Protein AF-Q6BJR5-F1 (afdb_monomer)

Mean predicted aligned error: 3.69 Å

Organism: Debaryomyces hansenii (strain ATCC 36239 / CBS 767 / BCRC 21394 / JCM 1990 / NBRC 0083 / IGC 2968) (NCBI:txid284592)

Structure (mmCIF, N/CA/C/O backbone):
data_AF-Q6BJR5-F1
#
_entry.id   AF-Q6BJR5-F1
#
loop_
_atom_site.group_PDB
_atom_site.id
_atom_site.type_symbol
_atom_site.label_atom_id
_atom_site.label_alt_id
_atom_site.label_comp_id
_atom_site.label_asym_id
_atom_site.label_entity_id
_atom_site.label_seq_id
_atom_site.pdbx_PDB_ins_code
_atom_site.Cartn_x
_atom_site.Cartn_y
_atom_site.Cartn_z
_atom_site.occupancy
_atom_site.B_iso_or_equiv
_atom_site.auth_seq_id
_atom_site.auth_comp_id
_atom_site.auth_asym_id
_atom_site.auth_atom_id
_atom_site.pdbx_PDB_model_num
ATOM 1 N N . MET A 1 1 ? -19.253 -11.821 11.871 1.00 66.44 1 MET A N 1
ATOM 2 C CA . MET A 1 1 ? -18.150 -12.325 11.025 1.00 66.44 1 MET A CA 1
ATOM 3 C C . MET A 1 1 ? -16.954 -12.668 11.911 1.00 66.44 1 MET A C 1
ATOM 5 O O . MET A 1 1 ? -16.780 -12.000 12.923 1.00 66.44 1 MET A O 1
ATOM 9 N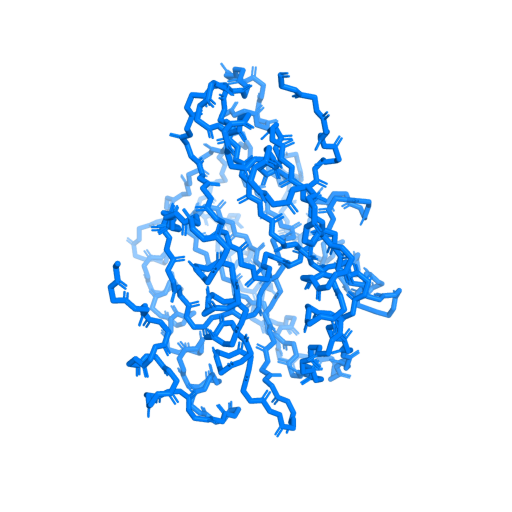 N . ILE A 1 2 ? -16.165 -13.701 11.594 1.00 86.62 2 ILE A N 1
ATOM 10 C CA . ILE A 1 2 ? -14.910 -13.979 12.321 1.00 86.62 2 ILE A CA 1
ATOM 11 C C . ILE A 1 2 ? -13.862 -12.966 11.852 1.00 86.62 2 ILE A C 1
ATOM 13 O O . ILE A 1 2 ? -13.672 -12.810 10.650 1.00 86.62 2 ILE A O 1
ATOM 17 N N . ASN A 1 3 ? -13.192 -12.285 12.783 1.00 92.25 3 ASN A N 1
ATOM 18 C CA . ASN A 1 3 ? -12.145 -11.319 12.458 1.00 92.25 3 ASN A CA 1
ATOM 19 C C . ASN A 1 3 ? -10.949 -12.033 11.779 1.00 92.25 3 ASN A C 1
ATOM 21 O O . ASN A 1 3 ? -10.263 -12.823 12.443 1.00 92.25 3 ASN A O 1
ATOM 25 N N . PRO A 1 4 ? -10.662 -11.763 10.487 1.00 91.94 4 PRO A N 1
ATOM 26 C CA . PRO A 1 4 ? -9.614 -12.463 9.739 1.00 91.94 4 PRO A CA 1
ATOM 27 C C . PRO A 1 4 ? -8.207 -12.142 10.260 1.00 91.94 4 PRO A C 1
ATOM 29 O O . PRO A 1 4 ? -7.271 -12.920 10.070 1.00 91.94 4 PRO A O 1
ATOM 32 N N . TYR A 1 5 ? -8.040 -11.024 10.970 1.00 94.81 5 TYR A N 1
ATOM 33 C CA . TYR A 1 5 ? -6.754 -10.630 11.530 1.00 94.81 5 TYR A CA 1
ATOM 34 C C . TYR A 1 5 ? -6.352 -11.448 12.760 1.00 94.81 5 TYR A C 1
ATOM 36 O O . TYR A 1 5 ? -5.181 -11.410 13.123 1.00 94.81 5 TYR A O 1
ATOM 44 N N . ILE A 1 6 ? -7.254 -12.229 13.372 1.00 94.88 6 ILE A N 1
ATOM 45 C CA . ILE A 1 6 ? -6.913 -13.087 14.521 1.00 94.88 6 ILE A CA 1
ATOM 46 C C . ILE A 1 6 ? -5.860 -14.131 14.132 1.00 94.88 6 ILE A C 1
ATOM 48 O O . ILE A 1 6 ? -4.857 -14.296 14.827 1.00 94.88 6 ILE A O 1
ATOM 52 N N . GLU A 1 7 ? -6.076 -14.854 13.031 1.00 94.00 7 GLU A N 1
ATOM 53 C CA . GLU A 1 7 ? -5.129 -15.877 12.580 1.00 94.00 7 GLU A CA 1
ATOM 54 C C . GLU A 1 7 ? -3.843 -15.238 12.049 1.00 94.00 7 GLU A C 1
ATOM 56 O O . GLU A 1 7 ? -2.742 -15.674 12.390 1.00 94.00 7 GLU A O 1
ATOM 61 N N . LEU A 1 8 ? -3.968 -14.142 11.298 1.00 94.62 8 LEU A N 1
ATOM 62 C CA . LEU A 1 8 ? -2.814 -13.400 10.797 1.00 94.62 8 LEU A CA 1
ATOM 63 C C . LEU A 1 8 ? -1.939 -12.877 11.937 1.00 94.62 8 LEU A C 1
ATOM 65 O O . LEU A 1 8 ? -0.727 -13.032 11.876 1.00 94.62 8 LEU A O 1
ATOM 69 N N . ALA A 1 9 ? -2.522 -12.324 13.000 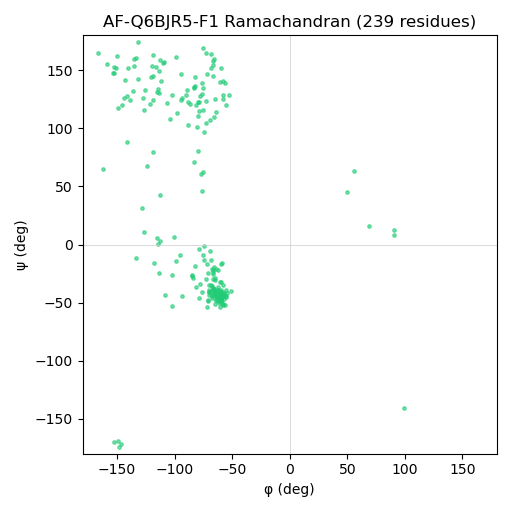1.00 94.25 9 ALA A N 1
ATOM 70 C CA . ALA A 1 9 ? -1.779 -11.820 14.154 1.00 94.25 9 ALA A CA 1
ATOM 71 C C . ALA A 1 9 ? -1.069 -12.935 14.940 1.00 94.25 9 ALA A C 1
ATOM 73 O O . ALA A 1 9 ? -0.092 -12.672 15.644 1.00 94.25 9 ALA A O 1
ATOM 74 N N . ARG A 1 10 ? -1.555 -14.182 14.843 1.00 94.50 10 ARG A N 1
ATOM 75 C CA . ARG A 1 10 ? -0.856 -15.359 15.380 1.00 94.50 10 ARG A CA 1
ATOM 76 C C . ARG A 1 10 ? 0.288 -15.804 14.482 1.00 94.50 10 ARG A C 1
ATOM 78 O O . ARG A 1 10 ? 1.268 -16.318 15.007 1.00 94.50 10 ARG A O 1
ATOM 85 N N . ARG A 1 11 ? 0.151 -15.656 13.164 1.00 94.62 11 ARG A N 1
ATOM 86 C CA . ARG A 1 11 ? 1.162 -16.073 12.186 1.00 94.62 11 ARG A CA 1
ATOM 87 C C . ARG A 1 11 ? 2.287 -15.054 12.014 1.00 94.62 11 ARG A C 1
ATOM 89 O O . ARG A 1 11 ? 3.419 -15.462 11.818 1.00 94.62 11 ARG A O 1
ATOM 96 N N . TYR A 1 12 ? 1.959 -13.771 12.075 1.00 94.62 12 TYR A N 1
ATOM 97 C CA . TYR A 1 12 ? 2.860 -12.652 11.827 1.00 94.62 12 TYR A CA 1
ATOM 98 C C . TYR A 1 12 ? 2.944 -11.808 13.094 1.00 94.62 12 TYR A C 1
ATOM 100 O O . TYR A 1 12 ? 2.208 -10.834 13.273 1.00 94.62 12 TYR A O 1
ATOM 108 N N . LYS A 1 13 ? 3.749 -12.279 14.046 1.00 91.94 13 LYS A N 1
ATOM 109 C CA . LYS A 1 13 ? 3.706 -11.788 15.431 1.00 91.94 13 LYS A CA 1
ATOM 110 C C . LYS A 1 13 ? 4.523 -10.519 15.617 1.00 91.94 13 LYS A C 1
ATOM 112 O O . LYS A 1 13 ? 4.207 -9.716 16.501 1.00 91.94 13 LYS A O 1
ATOM 117 N N . ASP A 1 14 ? 5.559 -10.376 14.805 1.00 92.62 14 ASP A N 1
ATOM 118 C CA . ASP A 1 14 ? 6.568 -9.337 14.883 1.00 92.62 14 ASP A CA 1
ATOM 119 C C . ASP A 1 14 ? 7.109 -8.980 13.490 1.00 92.62 14 ASP A C 1
ATOM 121 O O . ASP A 1 14 ? 6.617 -9.430 12.453 1.00 92.62 14 ASP A O 1
ATOM 125 N N . ASN A 1 15 ? 8.121 -8.120 13.479 1.00 94.88 15 ASN A N 1
ATOM 126 C CA . ASN A 1 15 ? 8.732 -7.612 12.265 1.00 94.88 15 ASN A CA 1
ATOM 127 C C . ASN A 1 15 ? 9.475 -8.685 11.461 1.00 94.88 15 ASN A C 1
ATOM 129 O O . ASN A 1 15 ? 9.600 -8.513 10.256 1.00 94.88 15 ASN A O 1
ATOM 133 N N . ILE A 1 16 ? 9.954 -9.763 12.089 1.00 95.94 16 ILE A N 1
ATOM 134 C CA . ILE A 1 16 ? 10.693 -10.834 11.410 1.00 95.94 16 ILE A CA 1
ATOM 135 C C . ILE A 1 16 ? 9.726 -11.637 10.541 1.00 95.94 16 ILE A C 1
ATOM 137 O O . ILE A 1 16 ? 9.990 -11.849 9.357 1.00 95.94 16 ILE A O 1
ATOM 141 N N . ASP A 1 17 ? 8.577 -12.024 11.098 1.00 96.00 17 ASP A N 1
ATOM 142 C CA . ASP A 1 17 ? 7.548 -12.747 10.345 1.00 96.00 17 ASP A CA 1
ATOM 143 C C . ASP A 1 17 ? 6.960 -11.880 9.214 1.00 96.00 17 ASP A C 1
ATOM 145 O O . ASP A 1 17 ? 6.708 -12.359 8.103 1.00 96.00 17 ASP A O 1
ATOM 149 N N . GLU A 1 18 ? 6.735 -10.591 9.495 1.00 96.88 18 GLU A N 1
ATOM 150 C CA . GLU A 1 18 ? 6.255 -9.610 8.516 1.00 96.88 18 GLU A CA 1
ATOM 151 C C . GLU A 1 18 ? 7.263 -9.424 7.365 1.00 96.88 18 GLU A C 1
ATOM 153 O O . GLU A 1 18 ? 6.868 -9.386 6.194 1.00 96.88 18 GLU A O 1
ATOM 158 N N . ASP A 1 19 ? 8.562 -9.359 7.680 1.00 97.19 19 ASP A N 1
ATOM 159 C CA . ASP A 1 19 ? 9.635 -9.217 6.692 1.00 97.19 19 ASP A CA 1
ATOM 160 C C . ASP A 1 19 ? 9.773 -10.470 5.819 1.00 97.19 19 ASP A C 1
ATOM 162 O O . ASP A 1 19 ? 9.792 -10.387 4.588 1.00 97.19 19 ASP A O 1
ATOM 166 N N . ALA A 1 20 ? 9.767 -11.651 6.444 1.00 97.44 20 ALA A N 1
ATOM 167 C CA . ALA A 1 20 ? 9.827 -12.928 5.743 1.00 97.44 20 ALA A CA 1
ATOM 168 C C . ALA A 1 20 ? 8.666 -13.088 4.746 1.00 97.44 20 ALA A C 1
ATOM 170 O O . ALA A 1 20 ? 8.871 -13.538 3.614 1.00 97.44 20 ALA A O 1
ATOM 171 N N . TYR A 1 21 ? 7.452 -12.670 5.129 1.00 96.69 21 TYR A N 1
ATOM 172 C CA . TYR A 1 21 ? 6.296 -12.682 4.233 1.00 96.69 21 TYR A CA 1
ATOM 173 C C . TYR A 1 21 ? 6.511 -11.813 2.996 1.00 96.69 21 TYR A C 1
ATOM 175 O O . TYR A 1 21 ? 6.338 -12.293 1.870 1.00 96.69 21 TYR A O 1
ATOM 183 N N . ARG A 1 22 ? 6.864 -10.535 3.184 1.00 96.62 22 ARG A N 1
ATOM 184 C CA . ARG A 1 22 ? 6.989 -9.608 2.053 1.00 96.62 22 ARG A CA 1
ATOM 185 C C . ARG A 1 22 ? 8.162 -9.978 1.148 1.00 96.62 22 ARG A C 1
ATOM 187 O O . ARG A 1 22 ? 7.999 -9.898 -0.063 1.00 96.62 22 ARG A O 1
ATOM 194 N N . LEU A 1 23 ? 9.278 -10.472 1.694 1.00 97.81 23 LEU A N 1
ATOM 195 C CA . LEU A 1 23 ? 10.418 -10.956 0.908 1.00 97.81 23 LEU A CA 1
ATOM 196 C C . LEU A 1 23 ? 10.045 -12.180 0.067 1.00 97.81 23 LEU A C 1
ATOM 198 O O . LEU A 1 23 ? 10.290 -12.191 -1.138 1.00 97.81 23 LEU A O 1
ATOM 202 N N . SER A 1 24 ? 9.389 -13.176 0.672 1.00 97.81 24 SER A N 1
ATOM 203 C CA . SER A 1 24 ? 8.927 -14.372 -0.043 1.00 97.81 24 SER A CA 1
ATOM 204 C C . SER A 1 24 ? 7.928 -14.021 -1.147 1.00 97.81 24 SER A C 1
ATOM 206 O O . SER A 1 24 ? 8.062 -14.488 -2.281 1.00 97.81 24 SER A O 1
ATOM 208 N N . ARG A 1 25 ? 6.956 -13.147 -0.851 1.00 96.75 25 ARG A N 1
ATOM 209 C CA . ARG A 1 25 ? 5.999 -12.664 -1.851 1.00 96.75 25 ARG A CA 1
ATOM 210 C C . ARG A 1 25 ? 6.715 -11.931 -2.982 1.00 96.75 25 ARG A C 1
ATOM 212 O O . ARG A 1 25 ? 6.427 -12.220 -4.137 1.00 96.75 25 ARG A O 1
ATOM 219 N N . ASN A 1 26 ? 7.618 -11.008 -2.665 1.00 97.56 26 ASN A N 1
ATOM 220 C CA . ASN A 1 26 ? 8.307 -10.198 -3.665 1.00 97.56 26 ASN A CA 1
ATOM 221 C C . ASN A 1 26 ? 9.191 -11.057 -4.579 1.00 97.56 26 ASN A C 1
ATOM 223 O O . ASN A 1 26 ? 9.172 -10.884 -5.793 1.00 97.56 26 ASN A O 1
ATOM 227 N N . HIS A 1 27 ? 9.893 -12.042 -4.012 1.00 98.12 27 HIS A N 1
ATOM 228 C CA . HIS A 1 27 ? 10.670 -13.014 -4.780 1.00 98.12 27 HIS A CA 1
ATOM 229 C C . HIS A 1 27 ? 9.789 -13.804 -5.754 1.00 98.12 27 HIS A C 1
ATOM 231 O O . HIS A 1 27 ? 10.080 -13.856 -6.945 1.00 98.12 27 HIS A O 1
ATOM 237 N N . LYS A 1 28 ? 8.653 -14.325 -5.280 1.00 98.12 28 LYS A N 1
ATOM 238 C CA . LYS A 1 28 ? 7.699 -15.039 -6.135 1.00 98.12 28 LYS A CA 1
ATOM 239 C C . LYS A 1 28 ? 7.140 -14.155 -7.257 1.00 98.12 28 LYS A C 1
ATOM 241 O O . LYS A 1 28 ? 6.959 -14.626 -8.373 1.00 98.12 28 LYS A O 1
ATOM 246 N N . GLN A 1 29 ? 6.841 -12.883 -6.980 1.00 97.94 29 GLN A N 1
ATOM 247 C CA . GLN A 1 29 ? 6.344 -11.963 -8.012 1.00 97.94 29 GLN A CA 1
ATOM 248 C C . GLN A 1 29 ? 7.415 -11.626 -9.051 1.00 97.94 29 GLN A C 1
ATOM 250 O O . GLN A 1 29 ? 7.096 -11.532 -10.234 1.00 97.94 29 GLN A O 1
ATOM 255 N N . LEU A 1 30 ? 8.681 -11.525 -8.639 1.00 98.06 30 LEU A N 1
ATOM 256 C CA . LEU A 1 30 ? 9.802 -11.393 -9.564 1.00 98.06 30 LEU A CA 1
ATOM 257 C C . LEU A 1 30 ? 9.909 -12.604 -10.499 1.00 98.06 30 LEU A C 1
ATOM 259 O O . LEU A 1 30 ? 10.018 -12.425 -11.707 1.00 98.06 30 LEU A O 1
ATOM 263 N N . GLU A 1 31 ? 9.850 -13.825 -9.965 1.00 98.06 31 GLU A N 1
ATOM 264 C CA . GLU A 1 31 ? 9.877 -15.051 -10.777 1.00 98.06 31 GLU A CA 1
ATOM 265 C C . GLU A 1 31 ? 8.691 -15.121 -11.748 1.00 98.06 31 GLU A C 1
ATOM 267 O O . GLU A 1 31 ? 8.862 -15.446 -12.925 1.00 98.06 31 GLU A O 1
ATOM 272 N N . ASN A 1 32 ? 7.491 -14.767 -11.279 1.00 97.69 32 ASN A N 1
ATOM 273 C CA . ASN A 1 32 ? 6.292 -14.735 -12.114 1.00 97.69 32 ASN A CA 1
ATOM 274 C C . ASN A 1 32 ? 6.436 -13.751 -13.281 1.00 97.69 32 ASN A C 1
ATOM 276 O O . ASN A 1 32 ? 6.145 -14.117 -14.412 1.00 97.69 32 ASN A O 1
ATOM 280 N N . LEU A 1 33 ? 6.895 -12.522 -13.027 1.00 97.31 33 LEU A N 1
ATOM 281 C CA . LEU A 1 33 ? 7.034 -11.510 -14.078 1.00 97.31 33 LEU A CA 1
ATOM 282 C C . LEU A 1 33 ? 8.210 -11.795 -15.017 1.00 97.31 33 LEU A C 1
ATOM 284 O O . LEU A 1 33 ? 8.128 -11.472 -16.193 1.00 97.31 33 LEU A O 1
ATOM 288 N N . ARG A 1 34 ? 9.274 -12.452 -14.541 1.00 96.25 34 ARG A N 1
ATOM 289 C CA . ARG A 1 34 ? 10.366 -12.925 -15.409 1.00 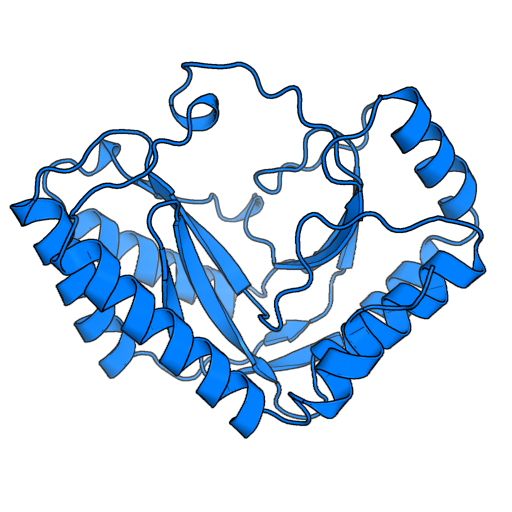96.25 34 ARG A CA 1
ATOM 290 C C . ARG A 1 34 ? 9.947 -14.078 -16.317 1.00 96.25 34 ARG A C 1
ATOM 292 O O . ARG A 1 34 ? 10.432 -14.174 -17.434 1.00 96.25 34 ARG A O 1
ATOM 299 N N . SER A 1 35 ? 9.075 -14.963 -15.839 1.00 96.94 35 SER A N 1
ATOM 300 C CA . SER A 1 35 ? 8.587 -16.106 -16.626 1.00 96.94 35 SER A CA 1
ATOM 301 C C . SER A 1 35 ? 7.400 -15.763 -17.526 1.00 96.94 35 SER A C 1
ATOM 303 O O . SER A 1 35 ? 7.206 -16.405 -18.555 1.00 96.94 35 SER A O 1
ATOM 305 N N . ASN A 1 36 ? 6.606 -14.765 -17.147 1.00 96.25 36 ASN A N 1
ATOM 306 C CA . ASN A 1 36 ? 5.477 -14.259 -17.909 1.00 96.25 36 ASN A CA 1
ATOM 307 C C . ASN A 1 36 ? 5.437 -12.725 -17.773 1.00 96.25 36 ASN A C 1
ATOM 309 O O . ASN A 1 36 ? 4.782 -12.223 -16.851 1.00 96.25 36 ASN A O 1
ATOM 313 N N . PRO A 1 37 ? 6.139 -11.987 -18.655 1.00 95.00 37 PRO A N 1
ATOM 314 C CA . PRO A 1 37 ? 6.317 -10.536 -18.577 1.00 95.00 37 PRO A CA 1
ATOM 315 C C . PRO A 1 37 ? 5.051 -9.789 -19.003 1.00 95.00 37 PRO A C 1
ATOM 317 O O . PRO A 1 37 ? 5.022 -9.060 -19.989 1.00 95.00 37 PRO A O 1
ATOM 320 N N . LYS A 1 38 ? 3.969 -9.998 -18.252 1.00 94.19 38 LYS A N 1
ATOM 321 C CA . LYS A 1 38 ? 2.673 -9.376 -18.484 1.00 94.19 38 LYS A CA 1
ATOM 322 C C . LYS A 1 38 ? 2.245 -8.574 -17.266 1.00 94.19 38 LYS A C 1
ATOM 324 O O . LYS A 1 38 ? 2.066 -9.120 -16.176 1.00 94.19 38 LYS A O 1
ATOM 329 N N . ILE A 1 39 ? 2.029 -7.287 -17.497 1.00 96.62 39 ILE A N 1
ATOM 330 C CA . ILE A 1 39 ? 1.441 -6.355 -16.541 1.00 96.62 39 ILE A CA 1
ATOM 331 C C . ILE A 1 39 ? -0.050 -6.156 -16.830 1.00 96.62 39 ILE A C 1
ATOM 333 O O . ILE A 1 39 ? -0.554 -6.480 -17.905 1.00 96.62 39 ILE A O 1
ATOM 337 N N . ASN A 1 40 ? -0.767 -5.661 -15.828 1.00 97.62 40 ASN A N 1
ATOM 338 C CA . ASN A 1 40 ? -2.176 -5.326 -15.908 1.00 97.62 40 ASN A CA 1
ATOM 339 C C . ASN A 1 40 ? -2.316 -3.809 -15.936 1.00 97.62 40 ASN A C 1
ATOM 341 O O . ASN A 1 40 ? -1.898 -3.123 -15.002 1.00 97.62 40 ASN A O 1
ATOM 345 N N . ILE A 1 41 ? -2.945 -3.312 -16.996 1.00 97.56 41 ILE A N 1
ATOM 346 C CA . ILE A 1 41 ? -3.198 -1.888 -17.178 1.00 97.56 41 ILE A CA 1
ATOM 347 C C . ILE A 1 41 ? -4.384 -1.453 -16.326 1.00 97.56 41 ILE A C 1
ATOM 349 O O . ILE A 1 41 ? -5.467 -2.036 -16.397 1.00 97.56 41 ILE A O 1
ATOM 353 N N . ASP A 1 42 ? -4.187 -0.404 -15.537 1.00 97.56 42 ASP A N 1
ATOM 354 C CA . ASP A 1 42 ? -5.246 0.237 -14.775 1.00 97.56 42 ASP A CA 1
ATOM 355 C C . ASP A 1 42 ? -6.128 1.061 -15.725 1.00 97.56 42 ASP A C 1
ATOM 357 O O . ASP A 1 42 ? -5.791 2.180 -16.110 1.00 97.56 42 ASP A O 1
ATOM 361 N N . ALA A 1 43 ? -7.249 0.473 -16.151 1.00 96.62 43 ALA A N 1
ATOM 362 C CA . ALA A 1 43 ? -8.120 1.040 -17.179 1.00 96.62 43 ALA A CA 1
ATOM 363 C C . ALA A 1 43 ? -8.708 2.408 -16.798 1.00 96.62 43 ALA A C 1
ATOM 365 O O . ALA A 1 43 ? -8.884 3.259 -17.670 1.00 96.62 43 ALA A O 1
ATOM 366 N N . VAL A 1 44 ? -8.967 2.648 -15.511 1.00 95.62 44 VAL A N 1
ATOM 367 C CA . VAL A 1 44 ? -9.484 3.933 -15.026 1.00 95.62 44 VAL A CA 1
ATOM 368 C C . VAL A 1 44 ? -8.404 5.008 -15.105 1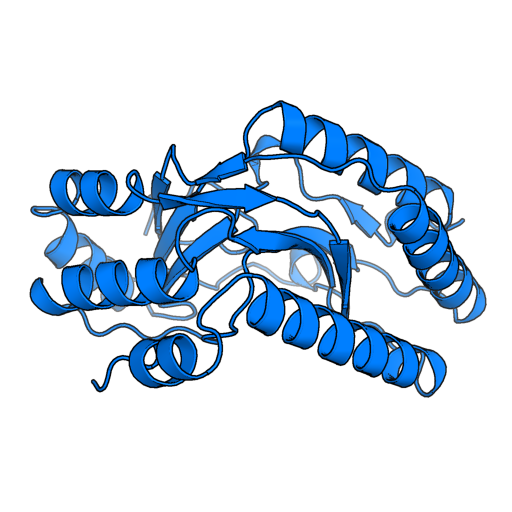.00 95.62 44 VAL A C 1
ATOM 370 O O . VAL A 1 44 ? -8.642 6.076 -15.665 1.00 95.62 44 VAL A O 1
ATOM 373 N N . LEU A 1 45 ? -7.196 4.730 -14.602 1.00 96.06 45 LEU A N 1
ATOM 374 C CA . LEU A 1 45 ? -6.087 5.689 -14.686 1.00 96.06 45 LEU A CA 1
ATOM 375 C C . LEU A 1 45 ? -5.614 5.917 -16.125 1.00 96.06 45 LEU A C 1
ATOM 377 O O . LEU A 1 45 ? -5.175 7.016 -16.453 1.00 96.06 45 LEU A O 1
ATOM 381 N N . ALA A 1 46 ? -5.754 4.912 -16.990 1.00 95.69 46 ALA A N 1
ATOM 382 C CA . ALA A 1 46 ? -5.511 5.026 -18.424 1.00 95.69 46 ALA A CA 1
ATOM 383 C C . ALA A 1 46 ? -6.627 5.782 -19.178 1.00 95.69 46 ALA A C 1
ATOM 385 O O . ALA A 1 46 ? -6.556 5.916 -20.398 1.00 95.69 46 ALA A O 1
ATOM 386 N N . GLY A 1 47 ? -7.687 6.232 -18.492 1.00 94.69 47 GLY A N 1
ATOM 387 C CA . GLY A 1 47 ? -8.815 6.945 -19.100 1.00 94.69 47 GLY A CA 1
ATOM 388 C C . GLY A 1 47 ? -9.691 6.086 -20.020 1.00 94.69 47 GLY A C 1
ATOM 389 O O . GLY A 1 47 ? -10.462 6.626 -20.811 1.00 94.69 47 GLY A O 1
ATOM 390 N N . LYS A 1 48 ? -9.570 4.756 -19.940 1.00 94.88 48 LYS A N 1
ATOM 391 C CA . LYS A 1 48 ? -10.342 3.788 -20.735 1.00 94.88 48 LYS A CA 1
ATOM 392 C C . LYS A 1 48 ? -11.701 3.482 -20.105 1.00 94.88 48 LYS A C 1
ATOM 394 O O . LYS A 1 48 ? -12.635 3.129 -20.819 1.00 94.88 48 LYS A O 1
ATOM 399 N N . GLU A 1 49 ? -11.813 3.629 -18.787 1.00 95.00 49 GLU A N 1
ATOM 400 C CA . GLU A 1 49 ? -13.024 3.356 -18.009 1.00 95.00 49 GLU A CA 1
ATOM 401 C C . GLU A 1 49 ? -13.294 4.476 -16.995 1.00 95.00 49 GLU A C 1
ATOM 403 O O . GLU A 1 49 ? -12.380 5.169 -16.548 1.00 95.00 49 GLU A O 1
ATOM 408 N N . ALA A 1 50 ? -14.561 4.660 -16.619 1.00 91.25 50 ALA A N 1
ATOM 409 C CA . ALA A 1 50 ? -14.925 5.524 -15.500 1.00 91.25 50 ALA A CA 1
ATOM 410 C C . ALA A 1 50 ? -14.766 4.759 -14.180 1.00 91.25 50 ALA A C 1
ATOM 412 O O . ALA A 1 50 ? -15.077 3.571 -14.122 1.00 91.25 50 ALA A O 1
ATOM 413 N N . ASP A 1 51 ? -14.338 5.435 -13.110 1.00 90.50 51 ASP A N 1
ATOM 414 C CA . ASP A 1 51 ? -14.351 4.814 -11.784 1.00 90.50 51 ASP A CA 1
ATOM 415 C C . ASP A 1 51 ? -15.761 4.844 -11.192 1.00 90.50 51 ASP A C 1
ATOM 417 O O . ASP A 1 51 ? -16.299 5.913 -10.890 1.00 90.50 51 ASP A O 1
ATOM 421 N N . ASP A 1 52 ? -16.352 3.673 -10.996 1.00 88.88 52 ASP A N 1
ATOM 422 C CA . ASP A 1 52 ? -17.629 3.487 -10.309 1.00 88.88 52 ASP A CA 1
ATOM 423 C C . ASP A 1 52 ? -17.479 2.747 -8.968 1.00 88.88 52 ASP A C 1
ATOM 425 O O . ASP A 1 52 ? -18.468 2.499 -8.268 1.00 88.88 52 ASP A O 1
ATOM 429 N N . ARG A 1 53 ? -16.242 2.424 -8.572 1.00 90.06 53 ARG A N 1
ATOM 430 C CA . ARG A 1 53 ? -15.962 1.601 -7.394 1.00 90.06 53 ARG A CA 1
ATOM 431 C C . ARG A 1 53 ? -16.041 2.453 -6.139 1.00 90.06 53 ARG A C 1
ATOM 433 O O . ARG A 1 53 ? -15.112 3.172 -5.772 1.00 90.06 53 ARG A O 1
ATOM 440 N N . LEU A 1 54 ? -17.166 2.335 -5.448 1.00 91.44 54 LEU A N 1
ATOM 441 C CA . LEU A 1 54 ? -17.351 2.949 -4.143 1.00 91.44 54 LEU A CA 1
ATOM 442 C C . LEU A 1 54 ? -16.749 2.066 -3.050 1.00 91.44 54 LEU A C 1
ATOM 444 O O . LEU A 1 54 ? -16.991 0.858 -3.002 1.00 91.44 54 LEU A O 1
ATOM 448 N N . GLY A 1 55 ? -16.007 2.694 -2.143 1.00 91.94 55 GLY A N 1
ATOM 449 C CA . GLY A 1 55 ? -15.421 2.046 -0.978 1.00 91.94 55 GLY A CA 1
ATOM 450 C C . GLY A 1 55 ? -15.669 2.814 0.312 1.00 91.94 55 GLY A C 1
ATOM 451 O O . GLY A 1 55 ? -16.210 3.918 0.317 1.00 91.94 55 GLY A O 1
ATOM 452 N N . CYS A 1 56 ? -15.256 2.209 1.416 1.00 93.56 56 CYS A N 1
ATOM 453 C CA . CYS A 1 56 ? -15.220 2.790 2.748 1.00 93.56 56 CYS A CA 1
ATOM 454 C C . CYS A 1 56 ? -13.982 2.245 3.464 1.00 93.56 56 CYS A C 1
ATOM 456 O O 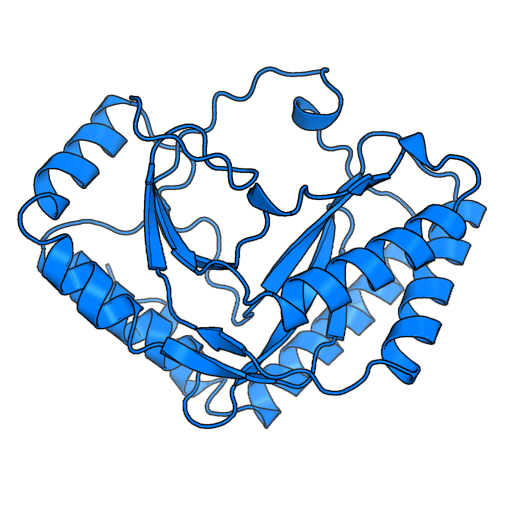. CYS A 1 56 ? -13.769 1.032 3.504 1.00 93.56 56 CYS A O 1
ATOM 458 N N . CYS A 1 57 ? -13.124 3.118 3.981 1.00 94.12 57 CYS A N 1
ATOM 459 C CA . CYS A 1 57 ? -11.816 2.727 4.490 1.00 94.12 57 CYS A CA 1
ATOM 460 C C . CYS A 1 57 ? -11.334 3.697 5.568 1.00 94.12 57 CYS A C 1
ATOM 462 O O . CYS A 1 57 ? -11.588 4.899 5.495 1.00 94.12 57 CYS A O 1
ATOM 464 N N . ILE A 1 58 ? -10.584 3.178 6.538 1.00 95.38 58 ILE A N 1
ATOM 465 C CA . ILE A 1 58 ? -9.690 3.997 7.353 1.00 95.38 58 ILE A CA 1
ATOM 466 C C . ILE A 1 58 ? -8.313 3.947 6.701 1.00 95.38 58 ILE A C 1
ATOM 468 O O . ILE A 1 58 ? -7.765 2.866 6.464 1.00 95.38 58 ILE A O 1
ATOM 472 N N . ILE A 1 59 ? -7.743 5.113 6.425 1.00 96.38 59 ILE A N 1
ATOM 473 C CA . ILE A 1 59 ? -6.408 5.258 5.844 1.00 96.38 59 ILE A CA 1
ATOM 474 C C . ILE A 1 59 ? -5.494 6.029 6.793 1.00 96.38 59 ILE A C 1
ATOM 476 O O . ILE A 1 59 ? -5.976 6.719 7.680 1.00 96.38 59 ILE A O 1
ATOM 480 N N . SER A 1 60 ? -4.184 5.941 6.582 1.00 97.25 60 SER A N 1
ATOM 481 C CA . SER A 1 60 ? -3.182 6.798 7.225 1.00 97.25 60 SER A CA 1
ATOM 482 C C . SER A 1 60 ? -2.315 7.450 6.153 1.00 97.25 60 SER A C 1
ATOM 484 O O . SER A 1 60 ? -1.862 6.774 5.217 1.00 97.25 60 SER A O 1
ATOM 486 N N . ARG A 1 61 ? -2.105 8.765 6.268 1.00 96.25 61 ARG A N 1
ATOM 487 C CA . ARG A 1 61 ? -1.253 9.529 5.351 1.00 96.25 61 ARG A CA 1
ATOM 488 C C . ARG A 1 61 ? 0.218 9.412 5.772 1.00 96.25 61 ARG A C 1
ATOM 490 O O . ARG A 1 61 ? 0.526 9.506 6.960 1.00 96.25 61 ARG A O 1
ATOM 497 N N . PRO A 1 62 ? 1.149 9.190 4.827 1.00 97.50 62 PRO A N 1
ATOM 498 C CA . PRO A 1 62 ? 2.567 9.127 5.152 1.00 97.50 62 PRO A CA 1
ATOM 499 C C . PRO A 1 62 ? 3.109 10.479 5.617 1.00 97.50 62 PRO A C 1
ATOM 501 O O . PRO A 1 62 ? 2.739 11.524 5.084 1.00 97.50 62 PRO A O 1
ATOM 504 N N . ALA A 1 63 ? 4.052 10.441 6.559 1.00 97.38 63 ALA A N 1
ATOM 505 C CA . ALA A 1 63 ? 4.813 11.617 6.971 1.00 97.38 63 ALA A CA 1
ATOM 506 C C . ALA A 1 63 ? 5.717 12.146 5.835 1.00 97.38 63 ALA A C 1
ATOM 508 O O . ALA A 1 63 ? 6.072 11.418 4.903 1.00 97.38 63 ALA A O 1
ATOM 509 N N . GLU A 1 64 ? 6.138 13.410 5.926 1.00 97.50 64 GLU A N 1
ATOM 510 C CA . GLU A 1 64 ? 6.895 14.095 4.861 1.00 97.50 64 GLU A CA 1
ATOM 511 C C . GLU A 1 64 ? 8.226 13.419 4.497 1.00 97.50 64 GLU A C 1
ATOM 513 O O . GLU A 1 64 ? 8.628 13.409 3.332 1.00 97.50 64 GLU A O 1
ATOM 518 N N . ASN A 1 65 ? 8.893 12.777 5.458 1.00 97.56 65 ASN A N 1
ATOM 519 C CA . ASN A 1 65 ? 10.100 11.991 5.192 1.00 97.56 65 ASN A CA 1
ATOM 520 C C . ASN A 1 65 ? 9.808 10.754 4.319 1.00 97.56 65 ASN A C 1
ATOM 522 O O . ASN A 1 65 ? 10.585 10.440 3.418 1.00 97.56 65 ASN A O 1
ATOM 526 N N . VAL A 1 66 ? 8.676 10.078 4.540 1.00 98.44 66 VAL A N 1
ATOM 527 C CA . VAL A 1 66 ? 8.230 8.942 3.720 1.00 98.44 66 VAL A CA 1
ATOM 528 C C . VAL A 1 66 ? 7.803 9.412 2.336 1.00 98.44 66 VAL A C 1
ATOM 530 O O . VAL A 1 66 ? 8.195 8.804 1.344 1.00 98.44 66 VAL A O 1
ATOM 533 N N . LYS A 1 67 ? 7.054 10.515 2.246 1.00 98.44 67 LYS A N 1
ATOM 534 C CA . LYS A 1 67 ? 6.682 11.128 0.962 1.00 98.44 67 LYS A CA 1
ATOM 535 C C . LYS A 1 67 ? 7.915 11.508 0.143 1.00 98.44 67 LYS A C 1
ATOM 537 O O . LYS A 1 67 ? 7.986 11.183 -1.035 1.00 98.44 67 LYS A O 1
ATOM 542 N N . SER A 1 68 ? 8.922 12.109 0.777 1.00 98.25 68 SER A N 1
ATOM 543 C CA . SER A 1 68 ? 10.195 12.458 0.129 1.00 98.25 68 SER A CA 1
ATOM 544 C C . SER A 1 68 ? 10.939 11.224 -0.393 1.00 98.25 68 SER A C 1
ATOM 546 O O . SER A 1 68 ? 11.455 11.235 -1.513 1.00 98.25 68 SER A O 1
ATOM 548 N N . LEU A 1 69 ? 10.958 10.137 0.390 1.00 98.50 69 LEU A N 1
ATOM 549 C CA . LEU A 1 69 ? 11.507 8.853 -0.048 1.00 98.50 69 LEU A CA 1
ATOM 550 C C . LEU A 1 69 ? 10.749 8.313 -1.270 1.00 98.50 69 LEU A C 1
ATOM 552 O O . LEU A 1 69 ? 11.380 7.934 -2.256 1.00 98.50 69 LEU A O 1
ATOM 556 N N . ILE A 1 70 ? 9.414 8.309 -1.224 1.00 98.62 70 ILE A N 1
ATOM 557 C CA . ILE A 1 70 ? 8.558 7.846 -2.323 1.00 98.62 70 ILE A CA 1
ATOM 558 C C . ILE A 1 70 ? 8.812 8.663 -3.591 1.00 98.62 70 ILE A C 1
ATOM 560 O O . ILE A 1 70 ? 9.066 8.063 -4.632 1.00 98.62 70 ILE A O 1
ATOM 564 N N . SER A 1 71 ? 8.856 9.994 -3.504 1.00 98.31 71 SER A N 1
ATOM 565 C CA . SER A 1 71 ? 9.166 10.863 -4.646 1.00 98.31 71 SER A CA 1
ATOM 566 C C . SER A 1 71 ? 10.525 10.530 -5.271 1.00 98.31 71 SER A C 1
ATOM 568 O O . SER A 1 71 ? 10.647 10.455 -6.493 1.00 98.31 71 SER A O 1
ATOM 570 N N . SER A 1 72 ? 11.553 10.275 -4.450 1.00 97.88 72 SER A N 1
ATOM 571 C CA . SER A 1 72 ? 12.876 9.866 -4.945 1.00 97.88 72 SER A CA 1
ATOM 572 C C . SER A 1 72 ? 12.840 8.506 -5.650 1.00 97.88 72 SER A C 1
ATOM 574 O O . SER A 1 72 ? 13.478 8.330 -6.689 1.00 97.88 72 SER A O 1
ATOM 576 N N . ILE A 1 73 ? 12.086 7.545 -5.110 1.00 98.38 73 ILE A N 1
ATOM 577 C CA . ILE A 1 73 ? 11.900 6.221 -5.715 1.00 98.38 73 ILE A CA 1
ATOM 578 C C . ILE A 1 73 ? 11.160 6.345 -7.050 1.00 98.38 73 ILE A C 1
ATOM 580 O O . ILE A 1 73 ? 11.651 5.845 -8.059 1.00 98.38 73 ILE A O 1
ATOM 584 N N . GLN A 1 74 ? 10.019 7.039 -7.070 1.00 98.19 74 GLN A N 1
ATOM 585 C CA . GLN A 1 74 ? 9.210 7.262 -8.268 1.00 98.19 74 GLN A CA 1
ATOM 586 C C . GLN A 1 74 ? 10.036 7.910 -9.384 1.00 98.19 74 GLN A C 1
ATOM 588 O O . GLN A 1 74 ? 10.005 7.434 -10.515 1.00 98.19 74 GLN A O 1
ATOM 593 N N . TYR A 1 75 ? 10.844 8.923 -9.052 1.00 96.12 75 TYR A N 1
ATOM 594 C CA . TYR A 1 75 ? 11.777 9.550 -9.988 1.00 96.12 75 TYR A CA 1
ATOM 595 C C . TYR A 1 75 ? 12.770 8.533 -10.576 1.00 96.12 75 TYR A C 1
ATOM 597 O O . TYR A 1 75 ? 12.884 8.401 -11.791 1.00 96.12 75 TYR A O 1
ATOM 605 N N . LYS A 1 76 ? 13.450 7.751 -9.725 1.00 96.38 76 LYS A N 1
ATOM 606 C CA . LYS A 1 76 ? 14.462 6.771 -10.164 1.00 96.38 76 LYS A CA 1
ATOM 607 C C . LYS A 1 76 ? 13.898 5.626 -11.007 1.00 96.38 76 LYS A C 1
ATOM 609 O O . LYS A 1 76 ? 14.658 5.070 -11.805 1.00 96.38 76 LYS A O 1
ATOM 614 N N . LEU A 1 77 ? 12.645 5.235 -10.766 1.00 96.88 77 LEU A N 1
ATOM 615 C CA . LEU A 1 77 ? 11.943 4.181 -11.503 1.00 96.88 77 LEU A CA 1
ATOM 616 C C . LEU A 1 77 ? 11.423 4.696 -12.844 1.00 96.88 77 LEU A C 1
ATOM 618 O O . LEU A 1 77 ? 11.653 4.058 -13.866 1.00 96.88 77 LEU A O 1
ATOM 622 N N . ARG A 1 78 ? 10.800 5.877 -12.867 1.00 94.62 78 ARG A N 1
ATOM 623 C CA . ARG A 1 78 ? 10.372 6.516 -14.115 1.00 94.62 78 ARG A CA 1
ATOM 624 C C . ARG A 1 78 ? 11.547 6.727 -15.067 1.00 94.62 78 ARG A C 1
ATOM 626 O O . ARG A 1 78 ? 11.443 6.391 -16.234 1.00 94.62 78 ARG A O 1
ATOM 633 N N . ASP A 1 79 ? 12.682 7.196 -14.556 1.00 91.81 79 ASP A N 1
ATOM 634 C CA . ASP A 1 79 ? 13.893 7.410 -15.356 1.00 91.81 79 ASP A CA 1
ATOM 635 C C . ASP A 1 79 ? 14.550 6.097 -15.847 1.00 91.81 79 ASP A C 1
ATOM 637 O O . ASP A 1 79 ? 15.542 6.145 -16.570 1.00 91.81 79 ASP A O 1
ATOM 641 N N . SER A 1 80 ? 14.055 4.921 -15.432 1.00 87.88 80 SER A N 1
ATOM 642 C CA . SER A 1 80 ? 14.564 3.616 -15.891 1.00 87.88 80 SER A CA 1
ATOM 643 C C . SER A 1 80 ? 13.788 3.004 -17.054 1.00 87.88 80 SER A C 1
ATOM 645 O O . SER A 1 80 ? 14.261 2.021 -17.618 1.00 87.88 80 SER A O 1
ATOM 647 N N . VAL A 1 81 ? 12.645 3.585 -17.428 1.00 86.62 81 VAL A N 1
ATOM 648 C CA . VAL A 1 81 ? 11.852 3.149 -18.581 1.00 86.62 81 VAL A CA 1
ATOM 649 C C . VAL A 1 81 ? 11.830 4.258 -19.646 1.00 86.62 81 VAL A C 1
ATOM 651 O O . VAL A 1 81 ? 11.589 5.417 -19.301 1.00 86.62 81 VAL A O 1
ATOM 654 N N . PRO A 1 82 ? 12.110 3.953 -20.928 1.00 80.19 82 PRO A N 1
ATOM 655 C CA . PRO A 1 82 ? 12.002 4.909 -22.031 1.00 80.19 82 PRO A CA 1
ATOM 656 C C . PRO A 1 82 ? 10.596 5.510 -22.142 1.00 80.19 82 PRO A C 1
ATOM 658 O O . PRO A 1 82 ? 10.446 6.733 -22.209 1.00 80.19 82 PRO A O 1
ATOM 661 N N . GLU A 1 83 ? 9.564 4.663 -22.090 1.00 78.50 83 GLU A N 1
ATOM 662 C CA . GLU A 1 83 ? 8.159 5.076 -22.094 1.00 78.50 83 GLU A CA 1
ATOM 663 C C . GLU A 1 83 ? 7.688 5.463 -20.685 1.00 78.50 83 GLU A C 1
ATOM 665 O O . GLU A 1 83 ? 6.915 4.784 -20.013 1.00 78.50 83 GLU A O 1
ATOM 670 N N . SER A 1 84 ? 8.186 6.601 -20.202 1.00 77.25 84 SER A N 1
ATOM 671 C CA . SER A 1 84 ? 7.834 7.117 -18.872 1.00 77.25 84 SER A CA 1
ATOM 672 C C . SER A 1 84 ? 6.334 7.392 -18.660 1.00 77.25 84 SER A C 1
ATOM 674 O O . SER A 1 84 ? 5.912 7.501 -17.507 1.00 77.25 84 SER A O 1
ATOM 676 N N . SER A 1 85 ? 5.533 7.481 -19.732 1.00 85.88 85 SER A N 1
ATOM 677 C CA . SER A 1 85 ? 4.069 7.617 -19.681 1.00 85.88 85 SER A CA 1
ATOM 678 C C . SER A 1 85 ? 3.359 6.347 -19.222 1.00 85.88 85 SER A C 1
ATOM 680 O O . SER A 1 85 ? 2.289 6.454 -18.625 1.00 85.88 85 SER A O 1
ATOM 682 N N . ALA A 1 86 ? 3.974 5.171 -19.388 1.00 93.38 86 ALA A N 1
ATOM 683 C CA . ALA A 1 86 ? 3.393 3.900 -18.965 1.00 93.38 86 ALA A CA 1
ATOM 684 C C . ALA A 1 86 ? 3.237 3.784 -17.440 1.00 93.38 86 ALA A C 1
ATOM 686 O O . ALA A 1 86 ? 2.449 2.970 -16.948 1.00 93.38 86 ALA A O 1
ATOM 687 N N . LEU A 1 87 ? 3.967 4.605 -16.676 1.00 96.94 87 LEU A N 1
ATOM 688 C CA . LEU A 1 87 ? 3.947 4.617 -15.218 1.00 96.94 87 LEU A CA 1
ATOM 689 C C . LEU A 1 87 ? 3.140 5.805 -14.688 1.00 96.94 87 LEU A C 1
ATOM 691 O O . LEU A 1 87 ? 3.609 6.944 -14.663 1.00 96.94 87 LEU A O 1
ATOM 695 N N . TRP A 1 88 ? 1.960 5.527 -14.140 1.00 97.44 88 TRP A N 1
ATOM 696 C CA . TRP A 1 88 ? 1.243 6.511 -13.340 1.00 97.44 88 TRP A CA 1
ATOM 697 C C . TRP A 1 88 ? 1.839 6.561 -11.935 1.00 97.44 88 TRP A C 1
ATOM 699 O O . TRP A 1 88 ? 1.721 5.616 -11.151 1.00 97.44 88 TRP A O 1
ATOM 709 N N . LEU A 1 89 ? 2.505 7.670 -11.622 1.00 97.88 89 LEU A N 1
ATOM 710 C CA . LEU A 1 89 ? 3.087 7.928 -10.310 1.00 97.88 89 LEU A CA 1
ATOM 711 C C . LEU A 1 89 ? 1.991 8.434 -9.369 1.00 97.88 89 LEU A C 1
ATOM 713 O O . LEU A 1 89 ? 1.412 9.486 -9.634 1.00 97.88 89 LEU A O 1
ATOM 717 N N . THR A 1 90 ? 1.732 7.732 -8.261 1.00 98.06 90 THR A N 1
ATOM 718 C CA . THR A 1 90 ? 0.761 8.192 -7.257 1.00 98.06 90 THR A CA 1
ATOM 719 C C . THR A 1 90 ? 1.127 9.603 -6.768 1.00 98.06 90 THR A C 1
ATOM 721 O O . THR A 1 90 ? 2.223 9.767 -6.216 1.00 98.06 90 THR A O 1
ATOM 724 N N . PRO A 1 91 ? 0.246 10.611 -6.934 1.00 97.19 91 PRO A N 1
ATOM 725 C CA . PRO A 1 91 ? 0.467 11.968 -6.437 1.00 97.19 91 PRO A CA 1
ATOM 726 C C . PRO A 1 91 ? 0.655 12.011 -4.921 1.00 97.19 91 PRO A C 1
ATOM 728 O O . PRO A 1 91 ? 0.115 11.178 -4.193 1.00 97.19 91 PRO A O 1
ATOM 731 N N . ASN A 1 92 ? 1.393 13.005 -4.428 1.00 96.06 92 ASN A N 1
ATOM 732 C CA . ASN A 1 92 ? 1.773 13.103 -3.016 1.00 96.06 92 ASN A CA 1
ATOM 733 C C . ASN A 1 92 ? 0.546 13.183 -2.088 1.00 96.06 92 ASN A C 1
ATOM 735 O O . ASN A 1 92 ? 0.472 12.485 -1.078 1.00 96.06 92 ASN A O 1
ATOM 739 N N . GLU A 1 93 ? -0.448 13.973 -2.483 1.00 94.69 93 GLU A N 1
ATOM 740 C CA . GLU A 1 93 ? -1.738 14.141 -1.817 1.00 94.69 93 GLU A CA 1
ATOM 741 C C . GLU A 1 93 ? -2.589 12.861 -1.801 1.00 94.69 93 GLU A C 1
ATOM 743 O O . GLU A 1 93 ? -3.484 12.710 -0.970 1.00 94.69 93 GLU A O 1
ATOM 748 N N . TYR A 1 94 ? -2.305 11.921 -2.702 1.00 96.31 94 TYR A N 1
ATOM 749 C CA . TYR A 1 94 ? -3.022 10.656 -2.841 1.00 96.31 94 TYR A CA 1
ATOM 750 C C . TYR A 1 94 ? -2.303 9.499 -2.152 1.00 96.31 94 TYR A C 1
ATOM 752 O O . TYR A 1 94 ? -2.922 8.464 -1.898 1.00 96.31 94 TYR A O 1
ATOM 760 N N . LEU A 1 95 ? -1.031 9.665 -1.776 1.00 97.69 95 LEU A N 1
ATOM 761 C CA . LEU A 1 95 ? -0.302 8.654 -1.021 1.00 97.69 95 LEU A CA 1
ATOM 762 C C . LEU A 1 95 ? -1.024 8.354 0.295 1.00 97.69 95 LEU A C 1
ATOM 764 O O . LEU A 1 95 ? -1.367 9.246 1.077 1.00 97.69 95 LEU A O 1
ATOM 768 N N . HIS A 1 96 ? -1.253 7.070 0.536 1.00 97.19 96 HIS A N 1
ATOM 769 C CA . HIS A 1 96 ? -1.869 6.570 1.752 1.00 97.19 96 HIS A CA 1
ATOM 770 C C . HIS A 1 96 ? -1.528 5.096 1.955 1.00 97.19 96 HIS A C 1
ATOM 772 O O . HIS A 1 96 ? -1.267 4.359 1.002 1.00 97.19 96 HIS A O 1
ATOM 778 N N . MET A 1 97 ? -1.577 4.658 3.208 1.00 96.88 97 MET A N 1
ATOM 779 C CA . MET A 1 97 ? -1.728 3.248 3.540 1.00 96.88 97 MET A CA 1
ATOM 780 C C . MET A 1 97 ? -3.177 3.007 3.935 1.00 96.88 97 MET A C 1
ATOM 782 O O . MET A 1 97 ? -3.693 3.675 4.832 1.00 96.88 97 MET A O 1
ATOM 786 N N . SER A 1 98 ? -3.819 2.012 3.329 1.00 94.81 98 SER A N 1
ATOM 787 C CA . SER A 1 98 ? -5.084 1.493 3.844 1.00 94.81 98 SER A CA 1
ATOM 788 C C . SER A 1 98 ? -4.817 0.829 5.194 1.00 94.81 98 SER A C 1
ATOM 790 O O . SER A 1 98 ? -4.151 -0.210 5.287 1.00 94.81 98 SER A O 1
ATOM 792 N N . VAL A 1 99 ? -5.295 1.456 6.264 1.00 95.00 99 VAL A N 1
ATOM 793 C CA . VAL A 1 99 ? -5.214 0.892 7.608 1.00 95.00 99 VAL A CA 1
ATOM 794 C C . VAL A 1 99 ? -6.202 -0.259 7.695 1.00 95.00 99 VAL A C 1
ATOM 796 O O . VAL A 1 99 ? -5.794 -1.374 8.014 1.00 95.00 99 VAL A O 1
ATOM 799 N N . LEU A 1 100 ? -7.465 -0.012 7.356 1.00 94.88 100 LEU A N 1
ATOM 800 C CA . LEU A 1 100 ? -8.508 -1.025 7.343 1.00 94.88 100 LEU A CA 1
ATOM 801 C C . LEU A 1 100 ? -9.538 -0.695 6.268 1.00 94.88 100 LEU A C 1
ATOM 803 O O . LEU A 1 100 ? -10.229 0.318 6.350 1.00 94.88 100 LEU A O 1
ATOM 807 N N . GLU A 1 101 ? -9.654 -1.579 5.286 1.00 93.88 101 GLU A N 1
ATOM 808 C CA . GLU A 1 101 ? -10.724 -1.525 4.298 1.00 93.88 101 GLU A CA 1
ATOM 809 C C . GLU A 1 101 ? -12.004 -2.100 4.917 1.00 93.88 101 GLU A C 1
ATOM 811 O O . GLU A 1 101 ? -12.004 -3.227 5.415 1.00 93.88 101 GLU A O 1
ATOM 816 N N . ILE A 1 102 ? -13.072 -1.305 4.928 1.00 93.94 102 ILE A N 1
ATOM 817 C CA . ILE A 1 102 ? -14.372 -1.670 5.503 1.00 93.94 102 ILE A CA 1
ATOM 818 C C . ILE A 1 102 ? -15.266 -2.240 4.409 1.00 93.94 102 ILE A C 1
ATOM 820 O O . ILE A 1 102 ? -15.892 -3.272 4.609 1.00 93.94 102 ILE A O 1
ATOM 824 N N . ASP A 1 103 ? -15.291 -1.595 3.247 1.00 92.38 103 ASP A N 1
ATOM 825 C CA . ASP A 1 103 ? -15.971 -2.076 2.048 1.00 92.38 103 ASP A CA 1
ATOM 826 C C . ASP A 1 103 ? -15.242 -1.531 0.811 1.00 92.38 103 ASP A C 1
ATOM 828 O O . ASP A 1 103 ? -14.603 -0.480 0.874 1.00 92.38 103 ASP A O 1
ATOM 832 N N . ASN A 1 104 ? -15.293 -2.246 -0.308 1.00 83.62 104 ASN A N 1
ATOM 833 C CA . ASN A 1 104 ? -14.450 -1.976 -1.472 1.00 83.62 104 ASN A CA 1
ATOM 834 C C . ASN A 1 104 ? -15.188 -1.965 -2.814 1.00 83.62 104 ASN A C 1
ATOM 836 O O . ASN A 1 104 ? -14.571 -1.600 -3.813 1.00 83.62 104 ASN A O 1
ATOM 840 N N . THR A 1 105 ? -16.443 -2.418 -2.853 1.00 67.38 105 THR A N 1
ATOM 841 C CA . THR A 1 105 ? -17.287 -2.448 -4.061 1.00 67.38 105 THR A CA 1
ATOM 842 C C . THR A 1 105 ? -18.753 -2.599 -3.653 1.00 67.38 105 THR A C 1
ATOM 844 O O . THR A 1 105 ? -19.411 -3.605 -3.918 1.00 67.38 105 THR A O 1
ATOM 847 N N . SER A 1 106 ? -19.266 -1.579 -2.971 1.00 76.50 106 SER A N 1
ATOM 848 C CA . SER A 1 106 ? -20.638 -1.571 -2.460 1.00 76.50 106 SER A CA 1
ATOM 849 C C . SER A 1 106 ? -21.506 -0.537 -3.166 1.00 76.50 106 SER A C 1
ATOM 851 O O . SER A 1 106 ? -21.026 0.438 -3.742 1.00 76.50 106 SER A O 1
ATOM 853 N N . THR A 1 107 ? -22.822 -0.730 -3.113 1.00 88.56 107 THR A N 1
ATOM 854 C CA . THR A 1 107 ? -23.766 0.261 -3.648 1.00 88.56 107 THR A CA 1
ATOM 855 C C . THR A 1 107 ? -23.714 1.558 -2.833 1.00 88.56 107 THR A C 1
ATOM 857 O O . THR A 1 107 ? -23.365 1.542 -1.651 1.00 88.56 107 THR A O 1
ATOM 860 N N . LYS A 1 108 ? -24.149 2.685 -3.417 1.00 89.69 108 LYS A N 1
ATOM 861 C CA . LYS A 1 108 ? -24.277 3.965 -2.687 1.00 89.69 108 LYS A CA 1
ATOM 862 C C . LYS A 1 108 ? -25.067 3.823 -1.384 1.00 89.69 108 LYS A C 1
ATOM 864 O O . LYS A 1 108 ? -24.685 4.414 -0.381 1.00 89.69 108 LYS A O 1
ATOM 869 N N . ASN A 1 109 ? -26.144 3.035 -1.391 1.00 90.44 109 ASN A N 1
ATOM 870 C CA . ASN A 1 109 ? -26.975 2.810 -0.207 1.00 90.44 109 ASN A CA 1
ATOM 871 C C . ASN A 1 109 ? -26.207 2.052 0.878 1.00 90.44 109 ASN A C 1
ATOM 873 O O . ASN A 1 109 ? -26.216 2.475 2.027 1.00 90.44 109 ASN A O 1
ATOM 877 N N . SER A 1 110 ? -25.474 1.004 0.500 1.00 90.25 110 SER A N 1
ATOM 878 C CA . SER A 1 110 ? -24.653 0.230 1.436 1.00 90.25 110 SER A CA 1
ATOM 879 C C . SER A 1 110 ? -23.568 1.090 2.087 1.00 90.25 110 SER A C 1
ATOM 881 O O . SER A 1 110 ? -23.399 1.041 3.302 1.00 90.25 110 SER A O 1
ATOM 883 N N . ILE A 1 111 ? -22.879 1.948 1.321 1.00 92.56 111 ILE A N 1
ATOM 884 C CA . ILE A 1 111 ? -21.893 2.859 1.919 1.00 92.56 111 ILE A CA 1
ATOM 885 C C . ILE A 1 111 ? -22.576 3.902 2.819 1.00 92.56 111 ILE A C 1
ATOM 887 O O . ILE A 1 111 ? -22.076 4.176 3.906 1.00 92.56 111 ILE A O 1
ATOM 891 N N . LYS A 1 112 ? -23.738 4.448 2.429 1.00 92.88 112 LYS A N 1
ATOM 892 C CA . LYS A 1 112 ? -24.511 5.375 3.281 1.00 92.88 112 LYS A CA 1
ATOM 893 C C . LYS A 1 112 ? -24.916 4.742 4.605 1.00 92.88 112 LYS A C 1
ATOM 895 O O . LYS A 1 112 ? -24.806 5.394 5.635 1.00 92.88 112 LYS A O 1
ATOM 900 N N . GLU A 1 113 ? -25.355 3.490 4.594 1.00 93.19 113 GLU A N 1
ATOM 901 C CA . GLU A 1 113 ? -25.685 2.748 5.814 1.00 93.19 113 GLU A CA 1
ATOM 902 C C . GLU A 1 113 ? -24.463 2.606 6.729 1.00 93.19 113 GLU A C 1
ATOM 904 O O . GLU A 1 113 ? -24.554 2.931 7.912 1.00 93.19 113 GLU A O 1
ATOM 909 N N . ILE A 1 114 ? -23.304 2.222 6.179 1.00 94.12 114 ILE A N 1
ATOM 910 C CA . ILE A 1 114 ? -22.044 2.139 6.935 1.00 94.12 114 ILE A CA 1
ATOM 911 C C . ILE A 1 114 ? -21.686 3.501 7.543 1.00 94.12 114 ILE A C 1
ATOM 913 O O . ILE A 1 114 ? -21.433 3.595 8.744 1.00 94.12 114 ILE A O 1
ATOM 917 N N . VAL A 1 115 ? -21.697 4.568 6.738 1.00 93.75 115 VAL A N 1
ATOM 918 C CA . VAL A 1 115 ? -21.379 5.930 7.197 1.00 93.75 115 VAL A CA 1
ATOM 919 C C . VAL A 1 115 ? -22.354 6.386 8.281 1.00 93.75 115 VAL A C 1
ATOM 921 O O . VAL A 1 115 ? -21.917 6.923 9.296 1.00 93.75 115 VAL A O 1
ATOM 924 N N . ASN A 1 116 ? -23.651 6.118 8.125 1.00 94.12 116 ASN A N 1
ATOM 925 C CA . ASN A 1 116 ? -24.663 6.472 9.118 1.00 94.12 116 ASN A CA 1
ATOM 926 C C . ASN A 1 116 ? -24.390 5.789 10.467 1.00 94.12 116 ASN A C 1
ATOM 928 O O . ASN A 1 116 ? -24.426 6.458 11.497 1.00 94.12 116 ASN A O 1
ATOM 932 N N . ILE A 1 117 ? -24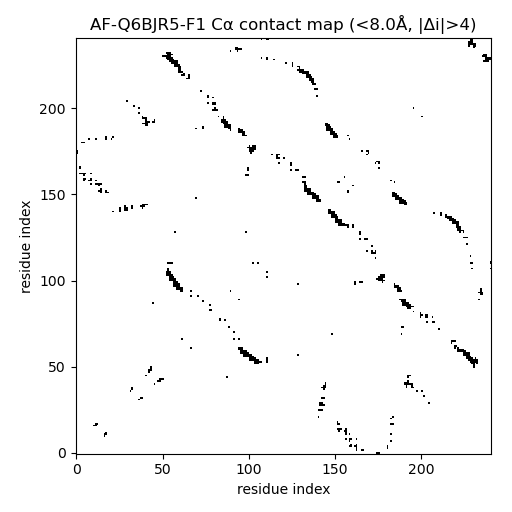.045 4.497 10.468 1.00 94.81 117 ILE A N 1
ATOM 933 C CA . ILE A 1 117 ? -23.737 3.739 11.694 1.00 94.81 117 ILE A CA 1
ATOM 934 C C . ILE A 1 117 ? -22.457 4.259 12.372 1.00 94.81 117 ILE A C 1
ATOM 936 O O . ILE A 1 117 ? -22.398 4.402 13.596 1.00 94.81 117 ILE A O 1
ATOM 940 N N . LEU A 1 118 ? -21.416 4.551 11.587 1.00 94.81 118 LEU A N 1
ATOM 941 C CA . LEU A 1 118 ? -20.114 4.961 12.121 1.00 94.81 118 LEU A CA 1
ATOM 942 C C . LEU A 1 118 ? -20.041 6.447 12.481 1.00 94.81 118 LEU A C 1
ATOM 944 O O . LEU A 1 118 ? -19.170 6.823 13.261 1.00 94.81 118 LEU A O 1
ATOM 948 N N . SER A 1 119 ? -20.949 7.282 11.966 1.00 92.25 119 SER A N 1
ATOM 949 C CA . SER A 1 119 ? -20.908 8.739 12.149 1.00 92.25 119 SER A CA 1
ATOM 950 C C . SER A 1 119 ? -20.852 9.169 13.619 1.00 92.25 119 SER A C 1
ATOM 952 O O . SER A 1 119 ? -20.043 10.022 13.970 1.00 92.25 119 SER A O 1
ATOM 954 N N . SER A 1 120 ? -21.620 8.527 14.506 1.00 93.12 120 SER A N 1
ATOM 955 C CA . SER A 1 120 ? -21.612 8.823 15.947 1.00 93.12 120 SER A CA 1
ATOM 956 C C . SER A 1 120 ? -20.390 8.279 16.697 1.00 93.12 120 SER A C 1
ATOM 958 O O . SER A 1 120 ? -20.209 8.584 17.871 1.00 93.12 120 SER A O 1
ATOM 960 N N . HIS A 1 121 ? -19.569 7.453 16.048 1.00 95.25 121 HIS A N 1
ATOM 961 C CA . HIS A 1 121 ? -18.411 6.780 16.641 1.00 95.25 121 HIS A CA 1
ATOM 962 C C . HIS A 1 121 ? -17.087 7.262 16.039 1.00 95.25 121 HIS A C 1
ATOM 964 O O . HIS A 1 121 ? -16.024 6.768 16.420 1.00 95.25 121 HIS A O 1
ATOM 970 N N . ILE A 1 122 ? -17.131 8.203 15.091 1.00 93.62 122 ILE A N 1
ATOM 971 C CA . ILE A 1 122 ? -15.985 8.480 14.233 1.00 93.62 122 ILE A CA 1
ATOM 972 C C . ILE A 1 122 ? -14.783 9.019 15.002 1.00 93.62 122 ILE A C 1
ATOM 974 O O . ILE A 1 122 ? -13.678 8.514 14.822 1.00 93.62 122 ILE A O 1
ATOM 978 N N . ASP A 1 123 ? -14.995 9.938 15.941 1.00 95.19 123 ASP A N 1
ATOM 979 C CA . ASP A 1 123 ? -13.914 10.509 16.748 1.00 95.19 123 ASP A CA 1
ATOM 980 C C . ASP A 1 123 ? -13.210 9.436 17.589 1.00 95.19 123 ASP A C 1
ATOM 982 O O . ASP A 1 123 ? -11.980 9.405 17.695 1.00 95.19 123 ASP A O 1
ATOM 986 N N . GLN A 1 124 ? -13.981 8.496 18.143 1.00 95.38 124 GLN A N 1
ATOM 987 C CA . GLN A 1 124 ? -13.443 7.367 18.898 1.00 95.38 124 GLN A CA 1
ATOM 988 C C . GLN A 1 124 ? -12.664 6.412 17.985 1.00 95.38 124 GLN A C 1
ATOM 990 O O . GLN A 1 124 ? -11.566 5.982 18.342 1.00 95.38 124 GLN A O 1
ATOM 995 N N . LEU A 1 125 ? -13.198 6.092 16.805 1.00 96.12 125 LEU A N 1
ATOM 996 C CA . LEU A 1 125 ? -12.545 5.206 15.840 1.00 96.12 125 LEU A CA 1
ATOM 997 C C . LEU A 1 125 ? -11.241 5.807 15.314 1.00 96.12 125 LEU A C 1
ATOM 999 O O . LEU A 1 125 ? -10.233 5.105 15.258 1.00 96.12 125 LEU A O 1
ATOM 1003 N N . ILE A 1 126 ? -11.225 7.105 15.007 1.00 96.69 126 ILE A N 1
ATOM 1004 C CA . ILE A 1 126 ? -10.016 7.823 14.595 1.00 96.69 126 ILE A CA 1
ATOM 1005 C C . ILE A 1 126 ? -9.010 7.908 15.743 1.00 96.69 126 ILE A C 1
ATOM 1007 O O . ILE A 1 126 ? -7.818 7.712 15.519 1.00 96.69 126 ILE A O 1
ATOM 1011 N N . THR A 1 127 ? -9.460 8.090 16.987 1.00 96.25 127 THR A N 1
ATOM 1012 C CA . THR A 1 127 ? -8.576 8.017 18.163 1.00 96.25 127 THR A CA 1
ATOM 1013 C C . THR A 1 127 ? -7.907 6.643 18.272 1.00 96.25 127 THR A C 1
ATOM 1015 O O . THR A 1 127 ? -6.696 6.556 18.474 1.00 96.25 127 THR A O 1
ATOM 1018 N N . VAL A 1 128 ? -8.665 5.555 18.083 1.00 95.62 128 VAL A N 1
ATOM 1019 C CA . VAL A 1 128 ? -8.115 4.187 18.067 1.00 95.62 128 VAL A CA 1
ATOM 1020 C C . VAL A 1 128 ? -7.169 3.978 16.882 1.00 95.62 128 VAL A C 1
ATOM 1022 O O . VAL A 1 128 ? -6.121 3.350 17.047 1.00 95.62 128 VAL A O 1
ATOM 1025 N N . ALA A 1 129 ? -7.509 4.504 15.705 1.00 96.88 129 ALA A N 1
ATOM 1026 C CA . ALA A 1 129 ? -6.683 4.411 14.509 1.00 96.88 129 ALA A CA 1
ATOM 1027 C C . ALA A 1 129 ? -5.358 5.181 14.665 1.00 96.88 129 ALA A C 1
ATOM 1029 O O . ALA A 1 129 ? -4.313 4.669 14.272 1.00 96.88 129 ALA A O 1
ATOM 1030 N N . ASN A 1 130 ? -5.365 6.348 15.309 1.00 96.69 130 ASN A N 1
ATOM 1031 C CA . ASN A 1 130 ? -4.171 7.168 15.530 1.00 96.69 130 ASN A CA 1
ATOM 1032 C C . ASN A 1 130 ? -3.196 6.587 16.563 1.00 96.69 130 ASN A C 1
ATOM 1034 O O . ASN A 1 130 ? -2.013 6.931 16.559 1.00 96.69 130 ASN A O 1
ATOM 1038 N N . ASP A 1 131 ? -3.635 5.640 17.393 1.00 95.25 131 ASP A N 1
ATOM 1039 C CA . ASP A 1 131 ? -2.736 4.782 18.167 1.00 95.25 131 ASP A CA 1
ATOM 1040 C C . ASP A 1 131 ? -2.115 3.695 17.269 1.00 95.25 131 ASP A C 1
ATOM 1042 O O . ASP A 1 131 ? -2.124 2.526 17.624 1.00 95.25 131 ASP A O 1
ATOM 1046 N N . GLY A 1 132 ? -1.614 4.021 16.075 1.00 95.62 132 GLY A N 1
ATOM 1047 C CA . GLY A 1 132 ? -0.995 3.059 15.157 1.00 95.62 132 GLY A CA 1
ATOM 1048 C C . GLY A 1 132 ? 0.424 2.638 15.580 1.00 95.62 132 GLY A C 1
ATOM 1049 O O . GLY A 1 132 ? 1.004 3.211 16.503 1.00 95.62 132 GLY A O 1
ATOM 1050 N N . PRO A 1 133 ? 1.027 1.603 14.972 1.00 96.56 133 PRO A N 1
ATOM 1051 C CA . PRO A 1 133 ? 2.414 1.225 15.261 1.00 96.56 133 PRO A CA 1
ATOM 1052 C C . PRO A 1 133 ? 3.429 2.217 14.667 1.00 96.56 133 PRO A C 1
ATOM 1054 O O . PRO A 1 133 ? 3.101 3.018 13.792 1.00 96.56 133 PRO A O 1
ATOM 1057 N N . GLU A 1 134 ? 4.682 2.145 15.123 1.00 97.94 134 GLU A N 1
ATOM 1058 C CA . GLU A 1 134 ? 5.806 2.667 14.334 1.00 97.94 134 GLU A CA 1
ATOM 1059 C C . GLU A 1 134 ? 6.209 1.609 13.297 1.00 97.94 134 GLU A C 1
ATOM 1061 O O . GLU A 1 134 ? 6.280 0.420 13.612 1.00 97.94 134 GLU A O 1
ATOM 1066 N N . LEU A 1 135 ? 6.455 2.050 12.068 1.00 98.19 135 LEU A N 1
ATOM 1067 C CA . LEU A 1 135 ? 6.878 1.256 10.924 1.00 98.19 135 LEU A CA 1
ATOM 1068 C C . LEU A 1 135 ? 8.300 1.651 10.507 1.00 98.19 135 LEU A C 1
ATOM 1070 O O . LEU A 1 135 ? 8.698 2.806 10.659 1.00 98.19 135 LEU A O 1
ATOM 1074 N N . SER A 1 136 ? 9.061 0.704 9.965 1.00 98.06 136 SER A N 1
ATOM 1075 C CA . SER A 1 136 ? 10.418 0.916 9.454 1.00 98.06 136 SER A CA 1
ATOM 1076 C C . SER A 1 136 ? 10.773 -0.074 8.341 1.00 98.06 136 SER A C 1
ATOM 1078 O O . SER A 1 136 ? 9.920 -0.827 7.870 1.00 98.06 136 SER A O 1
ATOM 1080 N N . ASN A 1 137 ? 12.050 -0.095 7.949 1.00 97.69 137 ASN A N 1
ATOM 1081 C CA . ASN A 1 137 ? 12.632 -1.028 6.984 1.00 97.69 137 ASN A CA 1
ATOM 1082 C C . ASN A 1 137 ? 11.886 -1.000 5.642 1.00 97.69 137 ASN A C 1
ATOM 1084 O O . ASN A 1 137 ? 11.274 -2.001 5.269 1.00 97.69 137 ASN A O 1
ATOM 1088 N N . PRO A 1 138 ? 11.878 0.136 4.922 1.00 98.38 138 PRO A N 1
ATOM 1089 C CA . PRO A 1 138 ? 11.205 0.233 3.635 1.00 98.38 138 PRO A CA 1
ATOM 1090 C C . PRO A 1 138 ? 11.723 -0.823 2.647 1.00 98.38 138 PRO A C 1
ATOM 1092 O O . PRO A 1 138 ? 12.924 -1.060 2.559 1.00 98.38 138 PRO A O 1
ATOM 1095 N N . LEU A 1 139 ? 10.811 -1.429 1.890 1.00 98.62 139 LEU A N 1
ATOM 1096 C CA . LEU A 1 139 ? 11.112 -2.342 0.786 1.00 98.62 139 LEU A CA 1
ATOM 1097 C C . LEU A 1 139 ? 10.124 -2.087 -0.349 1.00 98.62 139 LEU A C 1
ATOM 1099 O O . LEU A 1 139 ? 8.909 -2.111 -0.126 1.00 98.62 139 LEU A O 1
ATOM 1103 N N . ILE A 1 140 ? 10.630 -1.878 -1.560 1.00 98.81 140 ILE A N 1
ATOM 1104 C CA . ILE A 1 140 ? 9.803 -1.806 -2.761 1.00 98.81 140 ILE A CA 1
ATOM 1105 C C . ILE A 1 140 ? 9.370 -3.228 -3.118 1.00 98.81 140 ILE A C 1
ATOM 1107 O O . ILE A 1 140 ? 10.205 -4.080 -3.440 1.00 98.81 140 ILE A O 1
ATOM 1111 N N . CYS A 1 141 ? 8.062 -3.459 -3.057 1.00 98.56 141 CYS A N 1
ATOM 1112 C CA . CYS A 1 141 ? 7.421 -4.670 -3.550 1.00 98.56 141 CYS A CA 1
ATOM 1113 C C . CYS A 1 141 ? 6.611 -4.365 -4.809 1.00 98.56 141 CYS A C 1
ATOM 1115 O O . CYS A 1 141 ? 6.180 -3.231 -5.019 1.00 98.56 141 CYS A O 1
ATOM 1117 N N . PHE A 1 142 ? 6.362 -5.381 -5.624 1.00 98.38 142 PHE A N 1
ATOM 1118 C CA . PHE A 1 142 ? 5.583 -5.233 -6.849 1.00 98.38 142 PHE A CA 1
ATOM 1119 C C . PHE A 1 142 ? 4.828 -6.517 -7.195 1.00 98.38 142 PHE A C 1
ATOM 1121 O O . PHE A 1 142 ? 5.129 -7.601 -6.692 1.00 98.38 142 PHE A O 1
ATOM 1128 N N . ASP A 1 143 ? 3.829 -6.374 -8.056 1.00 97.75 143 ASP A N 1
ATOM 1129 C CA . ASP A 1 143 ? 3.228 -7.457 -8.828 1.00 97.75 143 ASP A CA 1
ATOM 1130 C C . ASP A 1 143 ? 2.787 -6.916 -10.197 1.00 97.75 143 ASP A C 1
ATOM 1132 O O . ASP A 1 143 ? 3.108 -5.782 -10.550 1.00 97.75 143 ASP A O 1
ATOM 1136 N N . ALA A 1 144 ? 2.059 -7.716 -10.977 1.00 97.75 144 ALA A N 1
ATOM 1137 C CA . ALA A 1 144 ? 1.597 -7.319 -12.305 1.00 97.75 144 ALA A CA 1
ATOM 1138 C C . ALA A 1 144 ? 0.710 -6.056 -12.319 1.00 97.75 144 ALA A C 1
ATOM 1140 O O . ALA A 1 144 ? 0.509 -5.487 -13.382 1.00 97.75 144 ALA A O 1
ATOM 1141 N N . ASN A 1 145 ? 0.159 -5.607 -11.185 1.00 97.38 145 ASN A N 1
ATOM 1142 C CA . ASN A 1 145 ? -0.787 -4.487 -11.137 1.00 97.38 145 ASN A CA 1
ATOM 1143 C C . ASN A 1 145 ? -0.169 -3.171 -10.653 1.00 97.38 145 ASN A C 1
ATOM 1145 O O . ASN A 1 145 ? -0.749 -2.107 -10.886 1.00 97.38 145 ASN A O 1
ATOM 1149 N N . ALA A 1 146 ? 0.903 -3.227 -9.859 1.00 97.81 146 ALA A N 1
ATOM 1150 C CA . ALA A 1 146 ? 1.408 -2.053 -9.154 1.00 97.81 146 ALA A CA 1
ATOM 1151 C C . ALA A 1 146 ? 2.804 -2.246 -8.559 1.00 97.81 146 ALA A C 1
ATOM 1153 O O . ALA A 1 146 ? 3.263 -3.363 -8.314 1.00 97.81 146 ALA A O 1
ATOM 1154 N N . ILE A 1 147 ? 3.406 -1.113 -8.196 1.00 98.62 147 ILE A N 1
ATOM 1155 C CA . ILE A 1 147 ? 4.587 -1.029 -7.338 1.00 98.62 147 ILE A CA 1
ATOM 1156 C C . ILE A 1 147 ? 4.185 -0.326 -6.039 1.00 98.62 147 ILE A C 1
ATOM 1158 O O . ILE A 1 147 ? 3.516 0.713 -6.049 1.00 98.62 147 ILE A O 1
ATOM 1162 N N . ALA A 1 148 ? 4.609 -0.884 -4.909 1.00 98.62 148 ALA A N 1
ATOM 1163 C CA . ALA A 1 148 ? 4.291 -0.389 -3.580 1.00 98.62 148 ALA A CA 1
ATOM 1164 C C . ALA A 1 148 ? 5.541 -0.276 -2.701 1.00 98.62 148 ALA A C 1
ATOM 1166 O O . ALA A 1 148 ? 6.416 -1.142 -2.718 1.00 98.62 148 ALA A O 1
ATOM 1167 N N . LEU A 1 149 ? 5.593 0.765 -1.870 1.00 98.75 149 LEU A N 1
ATOM 1168 C CA . LEU A 1 149 ? 6.555 0.854 -0.778 1.00 98.75 149 LEU A CA 1
ATOM 1169 C C . LEU A 1 149 ? 5.959 0.186 0.461 1.00 98.75 149 LEU A C 1
ATOM 1171 O O . LEU A 1 149 ? 4.880 0.562 0.917 1.00 98.75 149 LEU A O 1
ATOM 1175 N N . THR A 1 150 ? 6.657 -0.807 0.999 1.00 98.50 150 THR A N 1
ATOM 1176 C CA . THR A 1 150 ? 6.190 -1.626 2.125 1.00 98.50 150 THR A CA 1
ATOM 1177 C C . THR A 1 150 ? 7.073 -1.447 3.350 1.00 98.50 150 THR A C 1
ATOM 1179 O O . THR A 1 150 ? 8.266 -1.183 3.214 1.00 98.50 150 THR A O 1
ATOM 1182 N N . PHE A 1 151 ? 6.509 -1.648 4.537 1.00 98.38 151 PHE A N 1
ATOM 1183 C CA . PHE A 1 151 ? 7.206 -1.503 5.812 1.00 98.38 151 PHE A CA 1
ATOM 1184 C C . PHE A 1 151 ? 6.927 -2.683 6.746 1.00 98.38 151 PHE A C 1
ATOM 1186 O O . PHE A 1 151 ? 5.926 -3.387 6.599 1.00 98.38 151 PHE A O 1
ATOM 1193 N N . THR A 1 152 ? 7.793 -2.856 7.741 1.00 98.00 152 THR A N 1
ATOM 1194 C CA . THR A 1 152 ? 7.588 -3.765 8.879 1.00 98.00 152 THR A CA 1
ATOM 1195 C C . THR A 1 152 ? 7.356 -2.966 10.149 1.00 98.00 152 THR A C 1
ATOM 1197 O O . THR A 1 152 ? 7.824 -1.834 10.268 1.00 98.00 152 THR A O 1
ATOM 1200 N N . SER A 1 153 ? 6.696 -3.566 11.128 1.00 97.25 153 SER A N 1
ATOM 1201 C CA . SER A 1 153 ? 6.493 -2.948 12.439 1.00 97.25 153 SER A CA 1
ATOM 1202 C C . SER A 1 153 ? 7.808 -2.782 13.212 1.00 97.25 153 SER A C 1
ATOM 1204 O O . SER A 1 153 ? 8.748 -3.539 13.004 1.00 97.25 153 SER A O 1
ATOM 1206 N N . VAL A 1 154 ? 7.883 -1.818 14.131 1.00 95.50 154 VAL A N 1
ATOM 1207 C CA . VAL A 1 154 ? 9.026 -1.655 15.055 1.00 95.50 154 VAL A CA 1
ATOM 1208 C C . VAL A 1 154 ? 8.687 -2.176 16.446 1.00 95.50 154 VAL A C 1
ATOM 1210 O O . VAL A 1 154 ? 9.420 -2.974 17.016 1.00 95.50 154 VAL A O 1
ATOM 1213 N N . ASN A 1 155 ? 7.577 -1.701 17.012 1.00 84.69 155 ASN A N 1
ATOM 1214 C CA . ASN A 1 155 ? 7.217 -1.923 18.414 1.00 84.69 155 ASN A CA 1
ATOM 1215 C C . ASN A 1 155 ? 6.043 -2.895 18.588 1.00 84.69 155 ASN A C 1
ATOM 1217 O O . ASN A 1 155 ? 6.061 -3.756 19.464 1.00 84.69 155 ASN A O 1
ATOM 1221 N N . ARG A 1 156 ? 5.004 -2.749 17.765 1.00 89.25 156 ARG A N 1
ATOM 1222 C CA . ARG A 1 156 ? 3.765 -3.523 17.826 1.00 89.25 156 ARG A CA 1
ATOM 1223 C C . ARG A 1 156 ? 3.375 -3.928 16.419 1.00 89.25 156 ARG A C 1
ATOM 1225 O O . ARG A 1 156 ? 3.315 -3.064 15.554 1.00 89.25 156 ARG A O 1
ATOM 1232 N N . SER A 1 157 ? 3.039 -5.201 16.216 1.00 93.56 157 SER A N 1
ATOM 1233 C CA . SER A 1 157 ? 2.583 -5.674 14.907 1.00 93.56 157 SER A CA 1
ATOM 1234 C C . SER A 1 157 ? 1.420 -4.829 14.376 1.00 93.56 157 SER A C 1
ATOM 1236 O O . SER A 1 157 ? 0.395 -4.642 15.049 1.00 93.56 157 SER A O 1
ATOM 1238 N N . HIS A 1 158 ? 1.564 -4.356 13.141 1.00 95.38 158 HIS A N 1
ATOM 1239 C CA . HIS A 1 158 ? 0.516 -3.651 12.413 1.00 95.38 158 HIS A CA 1
ATOM 1240 C C . HIS A 1 158 ? -0.719 -4.532 12.175 1.00 95.38 158 HIS A C 1
ATOM 1242 O O . HIS A 1 158 ? -1.826 -4.021 12.034 1.00 95.38 158 HIS A O 1
ATOM 1248 N N . ILE A 1 159 ? -0.567 -5.855 12.213 1.00 95.94 159 ILE A N 1
ATOM 1249 C CA . ILE A 1 159 ? -1.664 -6.812 12.047 1.00 95.94 159 ILE A CA 1
ATOM 1250 C C . ILE A 1 159 ? -2.505 -6.888 13.321 1.00 95.94 159 ILE A C 1
ATOM 1252 O O . ILE A 1 159 ? -3.729 -6.849 13.243 1.00 95.94 159 ILE A O 1
ATOM 1256 N N . LYS A 1 160 ? -1.874 -6.886 14.504 1.00 95.19 160 LYS A N 1
ATOM 1257 C CA . LYS A 1 160 ? -2.594 -6.748 15.787 1.00 95.19 160 LYS A CA 1
ATOM 1258 C C . LYS A 1 160 ? -3.318 -5.408 15.895 1.00 95.19 160 LYS A C 1
ATOM 1260 O O . LYS A 1 160 ? -4.411 -5.330 16.446 1.00 95.19 160 LYS A O 1
ATOM 1265 N N . TYR A 1 161 ? -2.715 -4.352 15.360 1.00 95.69 161 TYR A N 1
ATOM 1266 C CA . TYR A 1 161 ? -3.364 -3.049 15.252 1.00 95.69 161 TYR A CA 1
ATOM 1267 C C . TYR A 1 161 ? -4.615 -3.105 14.359 1.00 95.69 161 TYR A C 1
ATOM 1269 O O . TYR A 1 161 ? -5.685 -2.685 14.797 1.00 95.69 161 TYR A O 1
ATOM 1277 N N . ARG A 1 162 ? -4.518 -3.709 13.166 1.00 96.06 162 ARG A N 1
ATOM 1278 C CA . ARG A 1 162 ? -5.670 -3.942 12.279 1.00 96.06 162 ARG A CA 1
ATOM 1279 C C . ARG A 1 162 ? -6.746 -4.807 12.930 1.00 96.06 162 ARG A C 1
ATOM 1281 O O . ARG A 1 162 ? -7.923 -4.493 12.801 1.00 96.06 162 ARG A O 1
ATOM 1288 N N . GLN A 1 163 ? -6.353 -5.832 13.687 1.00 95.50 163 GLN A N 1
ATOM 1289 C CA . GLN A 1 163 ? -7.273 -6.657 14.468 1.00 95.50 163 GLN A CA 1
ATOM 1290 C C . GLN A 1 163 ? -8.084 -5.813 15.463 1.00 95.50 163 GLN A C 1
ATOM 1292 O O . GLN A 1 163 ? -9.308 -5.888 15.450 1.00 95.50 163 GLN A O 1
ATOM 1297 N N . LYS A 1 164 ? -7.419 -4.973 16.273 1.00 95.50 164 LYS A N 1
ATOM 1298 C CA . LYS A 1 164 ? -8.077 -4.087 17.253 1.00 95.50 164 LYS A CA 1
ATOM 1299 C C . LYS A 1 164 ? -9.053 -3.118 16.582 1.00 95.50 164 LYS A C 1
ATOM 1301 O O . LYS A 1 164 ? -10.141 -2.875 17.104 1.00 95.50 164 LYS A O 1
ATOM 1306 N N . LEU A 1 165 ? -8.664 -2.549 15.441 1.00 95.75 165 LEU A N 1
ATOM 1307 C CA . LEU A 1 165 ? -9.515 -1.613 14.713 1.00 95.75 165 LEU A CA 1
ATOM 1308 C C . LEU A 1 165 ? -10.721 -2.315 14.074 1.00 95.75 165 LEU A C 1
ATOM 1310 O O . LEU A 1 165 ? -11.828 -1.788 14.141 1.00 95.75 165 LEU A O 1
ATOM 1314 N N . PHE A 1 166 ? -10.524 -3.522 13.534 1.00 96.25 166 PHE A N 1
ATOM 1315 C CA . PHE A 1 166 ? -11.610 -4.375 13.051 1.00 96.25 166 PHE A CA 1
ATOM 1316 C C . PHE A 1 166 ? -12.623 -4.639 14.169 1.00 96.25 166 PHE A C 1
ATOM 1318 O O . PHE A 1 166 ? -13.805 -4.359 13.989 1.00 96.25 166 PHE A O 1
ATOM 1325 N N . ASP A 1 167 ? -12.161 -5.090 15.342 1.00 95.94 167 ASP A N 1
ATOM 1326 C CA . ASP A 1 167 ? -13.038 -5.365 16.488 1.00 95.94 167 ASP A CA 1
ATOM 1327 C C . ASP A 1 167 ? -13.825 -4.107 16.892 1.00 95.94 167 ASP A C 1
ATOM 1329 O O . ASP A 1 167 ? -15.039 -4.170 17.094 1.00 95.94 167 ASP A O 1
ATOM 1333 N N . SER A 1 168 ? -13.155 -2.947 16.910 1.00 95.88 168 SER A N 1
ATOM 1334 C CA . SER A 1 168 ? -13.775 -1.653 17.223 1.00 95.88 168 SER A CA 1
ATOM 1335 C C . SER A 1 168 ? -14.898 -1.301 16.242 1.00 95.88 168 SER A C 1
ATOM 1337 O O . SER A 1 168 ? -15.997 -0.973 16.677 1.00 95.88 168 SER A O 1
ATOM 1339 N N . ILE A 1 169 ? -14.675 -1.436 14.932 1.00 95.50 169 ILE A N 1
ATOM 1340 C CA . ILE A 1 169 ? -15.695 -1.128 13.915 1.00 95.50 169 ILE A CA 1
ATOM 1341 C C . ILE A 1 169 ? -16.852 -2.128 13.966 1.00 95.50 169 ILE A C 1
ATOM 1343 O O . ILE A 1 169 ? -18.015 -1.727 13.923 1.00 95.50 169 ILE A O 1
ATOM 1347 N N . THR A 1 170 ? -16.565 -3.423 14.118 1.00 95.50 170 THR A N 1
ATOM 1348 C CA . THR A 1 170 ? -17.633 -4.429 14.231 1.00 95.50 170 THR A CA 1
ATOM 1349 C C . THR A 1 170 ? -18.475 -4.261 15.492 1.00 95.50 170 THR A C 1
ATOM 1351 O O . THR A 1 170 ? -19.665 -4.568 15.469 1.00 95.50 170 THR A O 1
ATOM 1354 N N . SER A 1 171 ? -17.901 -3.720 16.574 1.00 95.31 171 SER A N 1
ATOM 1355 C CA . SER A 1 171 ? -18.646 -3.423 17.804 1.00 95.31 171 SER A CA 1
ATOM 1356 C C . SER A 1 171 ? -19.693 -2.317 17.618 1.00 95.31 171 SER A C 1
ATOM 1358 O O . SER A 1 171 ? -20.685 -2.294 18.343 1.00 95.31 171 SER A O 1
ATOM 1360 N N . CYS A 1 172 ? -19.531 -1.465 16.598 1.00 94.88 172 CYS A N 1
ATOM 1361 C CA . CYS A 1 172 ? -20.522 -0.470 16.184 1.00 94.88 172 CYS A CA 1
ATOM 1362 C C . CYS A 1 172 ? -21.670 -1.071 15.349 1.00 94.88 172 CYS A C 1
ATOM 1364 O O . CYS A 1 172 ? -22.595 -0.350 14.994 1.00 94.88 172 CYS A O 1
ATOM 1366 N N . GLY A 1 173 ? -21.627 -2.367 15.013 1.00 93.25 173 GLY A N 1
ATOM 1367 C CA . GLY A 1 173 ? -22.655 -3.042 14.212 1.00 93.25 173 GLY A CA 1
ATOM 1368 C C . GLY A 1 173 ? -22.413 -3.027 12.699 1.00 93.25 173 GLY A C 1
ATOM 1369 O O . GLY A 1 173 ? -23.320 -3.367 11.943 1.00 93.25 173 GLY A O 1
ATOM 1370 N N . VAL A 1 174 ? -21.209 -2.660 12.243 1.00 92.81 174 VAL A N 1
ATOM 1371 C CA . VAL A 1 174 ? -20.828 -2.720 10.822 1.00 92.81 174 VAL A CA 1
ATOM 1372 C C . VAL A 1 174 ? -20.224 -4.077 10.472 1.00 92.81 174 VAL A C 1
ATOM 1374 O O . VAL A 1 174 ? -19.330 -4.575 11.155 1.00 92.81 174 VAL A O 1
ATOM 1377 N N . ASP A 1 175 ? -20.685 -4.652 9.364 1.00 90.31 175 ASP A N 1
ATOM 1378 C CA . ASP A 1 175 ? -20.081 -5.831 8.750 1.00 90.31 175 ASP A CA 1
ATOM 1379 C C . ASP A 1 175 ? -18.950 -5.406 7.801 1.00 90.31 175 ASP A C 1
ATOM 1381 O O . ASP A 1 175 ? -19.178 -4.640 6.868 1.00 90.31 175 ASP A O 1
ATOM 1385 N N . ILE A 1 176 ? -17.727 -5.880 8.049 1.00 91.75 176 ILE A N 1
ATOM 1386 C CA . ILE A 1 176 ? -16.530 -5.471 7.297 1.00 91.75 176 ILE A CA 1
ATOM 1387 C C . ILE A 1 176 ? -16.271 -6.466 6.165 1.00 91.75 176 ILE A C 1
ATOM 1389 O O . ILE A 1 176 ? -16.106 -7.658 6.405 1.00 91.75 176 ILE A O 1
ATOM 1393 N N . ARG A 1 177 ? -16.184 -5.976 4.929 1.00 88.25 177 ARG A N 1
ATOM 1394 C CA . ARG A 1 177 ? -16.038 -6.758 3.693 1.00 88.25 177 ARG A CA 1
ATOM 1395 C C . ARG A 1 177 ? -14.794 -6.319 2.907 1.00 88.25 177 ARG A C 1
ATOM 1397 O O . ARG A 1 177 ? -14.908 -5.748 1.818 1.00 88.25 177 ARG A O 1
ATOM 1404 N N . PRO A 1 178 ? -13.585 -6.574 3.440 1.00 84.38 178 PRO A N 1
ATOM 1405 C CA . PRO A 1 178 ? -12.358 -6.221 2.747 1.00 84.38 178 PRO A CA 1
ATOM 1406 C C . PRO A 1 178 ? -12.152 -7.152 1.551 1.00 84.38 178 PRO A C 1
ATOM 1408 O O . PRO A 1 178 ? -12.459 -8.344 1.607 1.00 84.38 178 PRO A O 1
ATOM 1411 N N . ARG A 1 179 ? -11.554 -6.634 0.483 1.00 83.00 179 ARG A N 1
ATOM 1412 C CA . ARG A 1 179 ? -11.159 -7.404 -0.700 1.00 83.00 179 ARG A CA 1
ATOM 1413 C C . ARG A 1 179 ? -10.059 -8.398 -0.368 1.00 83.00 179 ARG A C 1
ATOM 1415 O O . ARG A 1 179 ? -10.030 -9.509 -0.890 1.00 83.00 179 ARG A O 1
ATOM 1422 N N . TYR A 1 180 ? -9.134 -7.979 0.489 1.00 80.88 180 TYR A N 1
ATOM 1423 C CA . TYR A 1 180 ? -8.027 -8.791 0.967 1.00 80.88 180 TYR A CA 1
ATOM 1424 C C . TYR A 1 180 ? -7.570 -8.334 2.352 1.00 80.88 180 TYR A C 1
ATOM 1426 O O . TYR A 1 180 ? -7.562 -7.154 2.682 1.00 80.88 180 TYR A O 1
ATOM 1434 N N . HIS A 1 181 ? -7.110 -9.290 3.153 1.00 84.38 181 HIS A N 1
ATOM 1435 C CA . HIS A 1 181 ? -6.534 -9.064 4.481 1.00 84.38 181 HIS A CA 1
ATOM 1436 C C . HIS A 1 181 ? -5.037 -9.408 4.488 1.00 84.38 181 HIS A C 1
ATOM 1438 O O . HIS A 1 181 ? -4.533 -10.053 5.399 1.00 84.38 181 HIS A O 1
ATOM 1444 N N . ALA A 1 182 ? -4.298 -9.014 3.447 1.00 85.38 182 ALA A N 1
ATOM 1445 C CA . ALA A 1 182 ? -2.875 -9.329 3.362 1.00 85.38 182 ALA A CA 1
ATOM 1446 C C . ALA A 1 182 ? -2.080 -8.719 4.548 1.00 85.38 182 ALA A C 1
ATOM 1448 O O . ALA A 1 182 ? -2.320 -7.562 4.918 1.00 85.38 182 ALA A O 1
ATOM 1449 N N . PRO A 1 183 ? -1.104 -9.451 5.119 1.00 89.62 183 PRO A N 1
ATOM 1450 C CA . PRO A 1 183 ? -0.256 -9.005 6.230 1.00 89.62 183 PRO A CA 1
ATOM 1451 C C . PRO A 1 183 ? 0.831 -8.032 5.739 1.00 89.62 183 PRO A C 1
ATOM 1453 O O . PRO A 1 183 ? 2.024 -8.317 5.780 1.00 89.62 183 PRO A O 1
ATOM 1456 N N . SER A 1 184 ? 0.411 -6.904 5.167 1.00 92.56 184 SER A N 1
ATOM 1457 C CA . SER A 1 184 ? 1.306 -5.916 4.571 1.00 92.56 184 SER A CA 1
ATOM 1458 C C . SER A 1 184 ? 0.869 -4.491 4.901 1.00 92.56 184 SER A C 1
ATOM 1460 O O . SER A 1 184 ? -0.259 -4.087 4.590 1.00 92.56 184 SER A O 1
ATOM 1462 N N . ALA A 1 185 ? 1.788 -3.729 5.493 1.00 96.50 185 ALA A N 1
ATOM 1463 C CA . ALA A 1 185 ? 1.736 -2.279 5.602 1.00 96.50 185 ALA A CA 1
ATOM 1464 C C . ALA A 1 185 ? 2.398 -1.681 4.355 1.00 96.50 185 ALA A C 1
ATOM 1466 O O . ALA A 1 185 ? 3.623 -1.718 4.223 1.00 96.50 185 ALA A O 1
ATOM 1467 N N . HIS A 1 186 ? 1.594 -1.196 3.411 1.00 97.56 186 HIS A N 1
ATOM 1468 C CA . HIS A 1 186 ? 2.091 -0.729 2.121 1.00 97.56 186 HIS A CA 1
ATOM 1469 C C . HIS A 1 186 ? 1.384 0.532 1.642 1.00 97.56 186 HIS A C 1
ATOM 1471 O O . HIS A 1 186 ? 0.217 0.766 1.952 1.00 97.56 186 HIS A O 1
ATOM 1477 N N . ILE A 1 187 ? 2.111 1.308 0.846 1.00 98.31 187 ILE A N 1
ATOM 1478 C CA . ILE A 1 187 ? 1.628 2.471 0.110 1.00 98.31 187 ILE A CA 1
ATOM 1479 C C . ILE A 1 187 ? 1.831 2.162 -1.368 1.00 98.31 187 ILE A C 1
ATOM 1481 O O . ILE A 1 187 ? 2.950 1.856 -1.782 1.00 98.31 187 ILE A O 1
ATOM 1485 N N . THR A 1 188 ? 0.769 2.231 -2.166 1.00 98.25 188 THR A N 1
ATOM 1486 C CA . THR A 1 188 ? 0.895 2.095 -3.624 1.00 98.25 188 THR A CA 1
ATOM 1487 C C . THR A 1 188 ? 1.522 3.362 -4.191 1.00 98.25 188 THR A C 1
ATOM 1489 O O . THR A 1 188 ? 0.995 4.454 -3.980 1.00 98.25 188 THR A O 1
ATOM 1492 N N . ILE A 1 189 ? 2.634 3.226 -4.911 1.00 98.62 189 ILE A N 1
ATOM 1493 C CA . ILE A 1 189 ? 3.409 4.369 -5.414 1.00 98.62 189 ILE A CA 1
ATOM 1494 C C . ILE A 1 189 ? 3.398 4.480 -6.939 1.00 98.62 189 ILE A C 1
ATOM 1496 O O . ILE A 1 189 ? 3.602 5.577 -7.454 1.00 98.62 189 ILE A O 1
ATOM 1500 N N . ILE A 1 190 ? 3.177 3.381 -7.665 1.00 98.50 190 ILE A N 1
ATOM 1501 C CA . ILE A 1 190 ? 3.073 3.387 -9.130 1.00 98.50 190 ILE A CA 1
ATOM 1502 C C . ILE A 1 190 ? 2.004 2.385 -9.577 1.00 98.50 190 ILE A C 1
ATOM 1504 O O . ILE A 1 190 ? 1.894 1.293 -9.010 1.00 98.50 190 ILE A O 1
ATOM 1508 N N . ARG A 1 191 ? 1.247 2.756 -10.611 1.00 98.19 191 ARG A N 1
ATOM 1509 C CA . ARG A 1 191 ? 0.351 1.889 -11.391 1.00 98.19 191 ARG A CA 1
ATOM 1510 C C . ARG A 1 191 ? 0.791 1.885 -12.854 1.00 98.19 191 ARG A C 1
ATOM 1512 O O . ARG A 1 191 ? 1.381 2.859 -13.316 1.00 98.19 191 ARG A O 1
ATOM 1519 N N . PHE A 1 192 ? 0.478 0.813 -13.571 1.00 97.69 192 PHE A N 1
ATOM 1520 C CA . PHE A 1 192 ? 0.709 0.730 -15.012 1.00 97.69 192 PHE A CA 1
ATOM 1521 C C . PHE A 1 192 ? -0.517 1.249 -15.767 1.00 97.69 192 PHE A C 1
ATOM 1523 O O . PHE A 1 192 ? -1.632 0.812 -15.482 1.00 97.69 192 PHE A O 1
ATOM 1530 N N . VAL A 1 193 ? -0.328 2.179 -16.701 1.00 97.25 193 VAL A N 1
ATOM 1531 C CA . VAL A 1 193 ? -1.410 2.762 -17.526 1.00 97.25 193 VAL A CA 1
ATOM 1532 C C . VAL A 1 193 ? -1.244 2.489 -19.020 1.00 97.25 193 VAL A C 1
ATOM 1534 O O . VAL A 1 193 ? -2.217 2.557 -19.773 1.00 97.25 193 VAL A O 1
ATOM 1537 N N . GLU A 1 194 ? -0.048 2.079 -19.429 1.00 95.62 194 GLU A N 1
ATOM 1538 C CA . GLU A 1 194 ? 0.271 1.576 -20.764 1.00 95.62 194 GLU A CA 1
ATOM 1539 C C . GLU A 1 194 ? 1.138 0.321 -20.617 1.00 95.62 194 GLU A C 1
ATOM 1541 O O . GLU A 1 194 ? 1.696 0.064 -19.542 1.00 95.62 194 GLU A O 1
ATOM 1546 N N . ASP A 1 195 ? 1.175 -0.505 -21.662 1.00 93.56 195 ASP A N 1
ATOM 1547 C CA . ASP A 1 195 ? 2.020 -1.698 -21.669 1.00 93.56 195 ASP A CA 1
ATOM 1548 C C . ASP A 1 195 ? 3.500 -1.296 -21.704 1.00 93.56 195 ASP A C 1
ATOM 1550 O O . ASP A 1 195 ? 3.859 -0.246 -22.222 1.00 93.56 195 ASP A O 1
ATOM 1554 N N . LEU A 1 196 ? 4.356 -2.156 -21.160 1.00 93.50 196 LEU A N 1
ATOM 1555 C CA . LEU A 1 196 ? 5.807 -2.073 -21.303 1.00 93.50 196 LEU A CA 1
ATOM 1556 C C . LEU A 1 196 ? 6.252 -3.257 -22.149 1.00 93.50 196 LEU A C 1
ATOM 1558 O O . LEU A 1 196 ? 5.748 -4.370 -21.955 1.00 93.50 196 LEU A O 1
ATOM 1562 N N . CYS A 1 197 ? 7.210 -3.055 -23.054 1.00 93.12 197 CYS A N 1
ATOM 1563 C CA . CYS A 1 197 ? 7.826 -4.211 -23.694 1.00 93.12 197 CYS A CA 1
ATOM 1564 C C . CYS A 1 197 ? 8.671 -5.001 -22.678 1.00 93.12 197 CYS A C 1
ATOM 1566 O O . CYS A 1 197 ? 8.996 -4.520 -21.588 1.00 93.12 197 CYS A O 1
ATOM 1568 N N . GLU A 1 198 ? 9.013 -6.242 -23.025 1.00 94.50 198 GLU A N 1
ATOM 1569 C CA . GLU A 1 198 ? 9.718 -7.152 -22.116 1.00 94.50 198 GLU A CA 1
ATOM 1570 C C . GLU A 1 198 ? 11.027 -6.549 -21.584 1.00 94.50 198 GLU A C 1
ATOM 1572 O O . GLU A 1 198 ? 11.255 -6.565 -20.375 1.00 94.50 198 GLU A O 1
ATOM 1577 N N . ASP A 1 199 ? 11.832 -5.934 -22.454 1.00 93.25 199 ASP A N 1
ATOM 1578 C CA . ASP A 1 199 ? 13.106 -5.314 -22.074 1.00 93.25 199 ASP A CA 1
ATOM 1579 C C . ASP A 1 199 ? 12.920 -4.165 -21.069 1.00 93.25 199 ASP A C 1
ATOM 1581 O O . ASP A 1 199 ? 13.687 -4.034 -20.112 1.00 93.25 199 ASP A O 1
ATOM 1585 N N . GLU A 1 200 ? 11.876 -3.351 -21.239 1.00 93.81 200 GLU A N 1
ATOM 1586 C CA . GLU A 1 200 ? 11.567 -2.237 -20.336 1.00 93.81 200 GLU A CA 1
ATOM 1587 C C . GLU A 1 200 ? 11.076 -2.729 -18.978 1.00 93.81 200 GLU A C 1
ATOM 1589 O O . GLU A 1 200 ? 11.485 -2.203 -17.939 1.00 93.81 200 GLU A O 1
ATOM 1594 N N . LEU A 1 201 ? 10.239 -3.771 -18.968 1.00 95.56 201 LEU A N 1
ATOM 1595 C CA . LEU A 1 201 ? 9.805 -4.405 -17.731 1.00 95.56 201 LEU A CA 1
ATOM 1596 C C . LEU A 1 201 ? 11.002 -5.009 -16.985 1.00 95.56 201 LEU A C 1
ATOM 1598 O O . LEU A 1 201 ? 11.124 -4.802 -15.779 1.00 95.56 201 LEU A O 1
ATOM 1602 N N . MET A 1 202 ? 11.918 -5.699 -17.672 1.00 95.38 202 MET A N 1
ATOM 1603 C CA . MET A 1 202 ? 13.122 -6.245 -17.033 1.00 95.38 202 MET A CA 1
ATOM 1604 C C . MET A 1 202 ? 14.024 -5.142 -16.475 1.00 95.38 202 MET A C 1
ATOM 1606 O O . MET A 1 202 ? 14.457 -5.239 -15.325 1.00 95.38 202 MET A O 1
ATOM 1610 N N . ALA A 1 203 ? 14.238 -4.058 -17.225 1.00 94.38 203 ALA A N 1
ATOM 1611 C CA . ALA A 1 203 ? 15.002 -2.906 -16.751 1.00 94.38 203 ALA A CA 1
ATOM 1612 C C . ALA A 1 203 ? 14.378 -2.278 -15.491 1.00 94.38 203 ALA A C 1
ATOM 1614 O O . ALA A 1 203 ? 15.091 -1.957 -14.534 1.00 94.38 203 ALA A O 1
ATOM 1615 N N . LEU A 1 204 ? 13.047 -2.158 -15.453 1.00 96.88 204 LEU A N 1
ATOM 1616 C CA . LEU A 1 204 ? 12.311 -1.669 -14.290 1.00 96.88 204 LEU A CA 1
ATOM 1617 C C . LEU A 1 204 ? 12.475 -2.601 -13.078 1.00 96.88 204 LEU A C 1
ATOM 1619 O O . LEU A 1 204 ? 12.739 -2.132 -11.968 1.00 96.88 204 LEU A O 1
ATOM 1623 N N . LEU A 1 205 ? 12.357 -3.918 -13.275 1.00 96.94 205 LEU A N 1
ATOM 1624 C CA . LEU A 1 205 ? 12.523 -4.919 -12.216 1.00 96.94 205 LEU A CA 1
ATOM 1625 C C . LEU A 1 205 ? 13.944 -4.912 -11.638 1.00 96.94 205 LEU A C 1
ATOM 1627 O O . LEU A 1 205 ? 14.116 -4.895 -10.415 1.00 96.94 205 LEU A O 1
ATOM 1631 N N . ASP A 1 206 ? 14.963 -4.852 -12.492 1.00 96.31 206 ASP A N 1
ATOM 1632 C CA . ASP A 1 206 ? 16.360 -4.776 -12.063 1.00 96.31 206 ASP A CA 1
ATOM 1633 C C . ASP A 1 206 ? 16.640 -3.451 -11.335 1.00 96.31 206 ASP A C 1
ATOM 1635 O O . ASP A 1 206 ? 17.311 -3.422 -10.295 1.00 96.31 206 ASP A O 1
ATOM 1639 N N . ARG A 1 207 ? 16.046 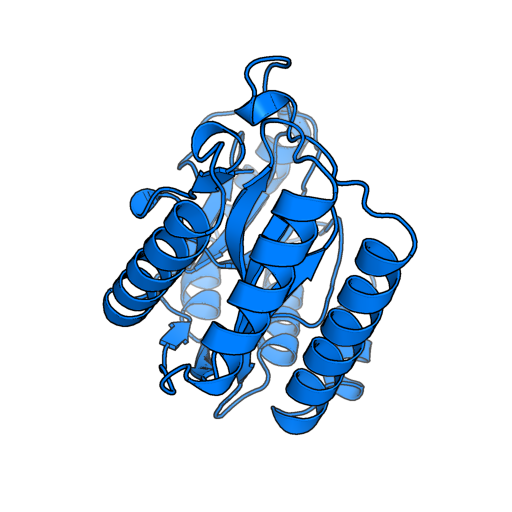-2.341 -11.798 1.00 97.50 207 ARG A N 1
ATOM 1640 C CA . ARG A 1 207 ? 16.120 -1.048 -11.105 1.00 97.50 207 ARG A CA 1
ATOM 1641 C C . ARG A 1 207 ? 15.525 -1.115 -9.702 1.00 97.50 207 ARG A C 1
ATOM 1643 O O . ARG A 1 207 ? 16.124 -0.567 -8.774 1.00 97.50 207 ARG A O 1
ATOM 1650 N N . ILE A 1 208 ? 14.388 -1.789 -9.523 1.00 98.25 208 ILE A N 1
ATOM 1651 C CA . ILE A 1 208 ? 13.785 -2.002 -8.199 1.00 98.25 208 ILE A CA 1
ATOM 1652 C C . ILE A 1 208 ? 14.763 -2.736 -7.274 1.00 98.25 208 ILE A C 1
ATOM 1654 O O . ILE A 1 208 ? 14.934 -2.325 -6.125 1.00 98.25 208 ILE A O 1
ATOM 1658 N N . GLN A 1 209 ? 15.443 -3.780 -7.759 1.00 97.62 209 GLN A N 1
ATOM 1659 C CA . GLN A 1 209 ? 16.431 -4.517 -6.961 1.00 97.62 209 GLN A CA 1
ATOM 1660 C C . GLN A 1 209 ? 17.610 -3.629 -6.539 1.00 97.62 209 GLN A C 1
ATOM 1662 O O . GLN A 1 209 ? 17.995 -3.630 -5.368 1.00 97.62 209 GLN A O 1
ATOM 1667 N N . VAL A 1 210 ? 18.141 -2.817 -7.459 1.00 97.81 210 VAL A N 1
ATOM 1668 C CA . VAL A 1 210 ? 19.223 -1.860 -7.166 1.00 97.81 210 VAL A CA 1
ATOM 1669 C C . VAL A 1 210 ? 18.801 -0.846 -6.101 1.00 97.81 210 VAL A C 1
ATOM 1671 O O . VAL A 1 210 ? 19.562 -0.571 -5.168 1.00 97.81 210 VAL A O 1
ATOM 1674 N N . ILE A 1 211 ? 17.585 -0.300 -6.207 1.00 98.19 211 ILE A N 1
ATOM 1675 C CA . ILE A 1 211 ? 17.069 0.642 -5.208 1.00 98.19 211 ILE A CA 1
ATOM 1676 C C . ILE A 1 211 ? 16.914 -0.062 -3.859 1.00 98.19 211 ILE A C 1
ATOM 1678 O O . ILE A 1 211 ? 17.417 0.454 -2.867 1.00 98.19 211 ILE A O 1
ATOM 1682 N N . ASN A 1 212 ? 16.304 -1.250 -3.815 1.00 98.25 212 ASN A N 1
ATOM 1683 C CA . ASN A 1 212 ? 16.117 -2.012 -2.576 1.00 98.25 212 ASN A CA 1
ATOM 1684 C C . ASN A 1 212 ? 17.435 -2.273 -1.830 1.00 98.25 212 ASN A C 1
ATOM 1686 O O . ASN A 1 212 ? 17.476 -2.124 -0.612 1.00 98.25 212 ASN A O 1
ATOM 1690 N N . ASN A 1 213 ? 18.524 -2.565 -2.545 1.00 97.12 213 ASN A N 1
ATOM 1691 C CA . ASN A 1 213 ? 19.847 -2.789 -1.948 1.00 97.12 213 ASN A CA 1
ATOM 1692 C C . ASN A 1 213 ? 20.486 -1.528 -1.332 1.00 97.12 213 ASN A C 1
ATOM 1694 O O . ASN A 1 213 ? 21.481 -1.631 -0.619 1.00 97.12 213 ASN A O 1
ATOM 1698 N N . SER A 1 214 ? 19.946 -0.341 -1.616 1.00 95.44 214 SER A N 1
ATOM 1699 C CA . SER A 1 214 ? 20.468 0.950 -1.148 1.00 95.44 214 SER A CA 1
ATOM 1700 C C . SER A 1 214 ? 19.421 1.807 -0.427 1.00 95.44 214 SER A C 1
ATOM 1702 O O . SER A 1 214 ? 19.667 2.986 -0.155 1.00 95.44 214 SER A O 1
ATOM 1704 N N . LEU A 1 215 ? 18.253 1.240 -0.098 1.00 95.56 215 LEU A N 1
ATOM 1705 C CA . LEU A 1 215 ? 17.207 1.950 0.632 1.00 95.56 215 LEU A CA 1
ATOM 1706 C C . LEU A 1 215 ? 17.677 2.298 2.044 1.00 95.56 215 LEU A C 1
ATOM 1708 O O . LEU A 1 215 ? 18.052 1.439 2.841 1.00 95.56 215 LEU A O 1
ATOM 1712 N N . VAL A 1 216 ? 17.596 3.584 2.373 1.00 93.31 216 VAL A N 1
ATOM 1713 C CA . VAL A 1 216 ? 17.858 4.063 3.727 1.00 93.31 216 VAL A CA 1
ATOM 1714 C C . VAL A 1 216 ? 16.672 3.708 4.614 1.00 93.31 216 VAL A C 1
ATOM 1716 O O . VAL A 1 216 ? 15.512 3.934 4.250 1.00 93.31 216 VAL A O 1
ATOM 1719 N N . ASN A 1 217 ? 16.961 3.188 5.809 1.00 97.00 217 ASN A N 1
ATOM 1720 C CA . ASN A 1 217 ? 15.916 2.926 6.783 1.00 97.00 217 ASN A CA 1
ATOM 1721 C C . ASN A 1 217 ? 15.150 4.218 7.096 1.00 97.00 217 ASN A C 1
ATOM 1723 O O . ASN A 1 217 ? 15.734 5.223 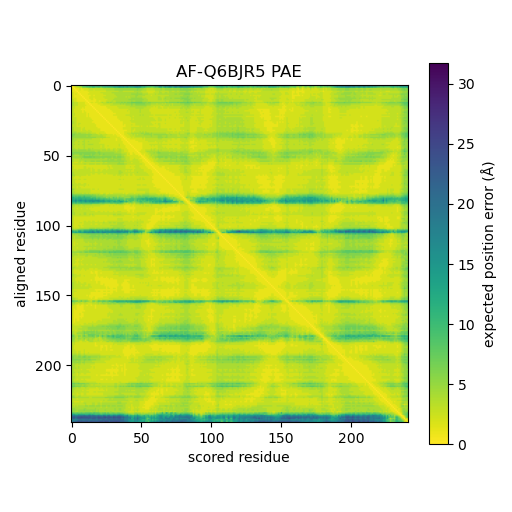7.492 1.00 97.00 217 ASN A O 1
ATOM 1727 N N . THR A 1 218 ? 13.834 4.173 6.927 1.00 97.69 218 THR A N 1
ATOM 1728 C CA . THR A 1 218 ? 12.941 5.311 7.130 1.00 97.69 218 THR A CA 1
ATOM 1729 C C . THR A 1 218 ? 11.833 4.880 8.066 1.00 97.69 218 THR A C 1
ATOM 1731 O O . THR A 1 218 ? 11.172 3.871 7.821 1.00 97.69 218 THR A O 1
ATOM 1734 N N . LYS A 1 219 ? 11.654 5.641 9.146 1.00 97.50 219 LYS A N 1
ATOM 1735 C CA . LYS A 1 219 ? 10.621 5.394 10.147 1.00 97.50 219 LYS A CA 1
ATOM 1736 C C . LYS A 1 219 ? 9.366 6.205 9.868 1.00 97.50 219 LYS A C 1
ATOM 1738 O O . LYS A 1 219 ? 9.449 7.347 9.412 1.00 97.50 219 LYS A O 1
ATOM 1743 N N . TRP A 1 220 ? 8.224 5.622 10.205 1.00 97.44 220 TRP A N 1
ATOM 1744 C CA . TRP A 1 220 ? 6.916 6.244 10.079 1.00 97.44 220 TRP A CA 1
ATOM 1745 C C . TRP A 1 220 ? 5.995 5.796 11.208 1.00 97.44 220 TRP A C 1
ATOM 1747 O O . TRP A 1 220 ? 5.715 4.609 11.356 1.00 97.44 220 TRP A O 1
ATOM 1757 N N . LYS A 1 221 ? 5.503 6.739 12.009 1.00 97.44 221 LYS A N 1
ATOM 1758 C CA . LYS A 1 221 ? 4.408 6.478 12.941 1.00 97.44 221 LYS A CA 1
ATOM 1759 C C . LYS A 1 221 ? 3.096 6.499 12.162 1.00 97.44 221 LYS A C 1
ATOM 1761 O O . LYS A 1 221 ? 2.780 7.506 11.541 1.00 97.44 221 LYS A O 1
ATOM 1766 N N . VAL A 1 222 ? 2.337 5.408 12.221 1.00 97.12 222 VAL A N 1
ATOM 1767 C CA . VAL A 1 222 ? 0.973 5.376 11.681 1.00 97.12 222 VAL A CA 1
ATOM 1768 C C . VAL A 1 222 ? 0.097 6.255 12.575 1.00 97.12 222 VAL A C 1
ATOM 1770 O O . VAL A 1 222 ? -0.179 5.905 13.724 1.00 97.12 222 VAL A O 1
ATOM 1773 N N . SER A 1 223 ? -0.266 7.415 12.043 1.00 95.38 223 SER A N 1
ATOM 1774 C CA . SER A 1 223 ? -1.086 8.468 12.650 1.00 95.38 223 SER A CA 1
ATOM 1775 C C . SER A 1 223 ? -1.857 9.194 11.547 1.00 95.38 223 SER A C 1
ATOM 1777 O O . SER A 1 223 ? -1.903 8.703 10.414 1.00 95.38 223 SER A O 1
ATOM 1779 N N . ASP A 1 224 ? -2.480 10.327 11.877 1.00 93.94 224 ASP A N 1
ATOM 1780 C CA . ASP A 1 224 ? -3.197 11.186 10.926 1.00 93.94 224 ASP A CA 1
ATOM 1781 C C . ASP A 1 224 ? -4.177 10.373 10.075 1.00 93.94 224 ASP A C 1
ATOM 1783 O O . ASP A 1 224 ? -4.198 10.428 8.843 1.00 93.94 224 ASP A O 1
ATOM 1787 N N . CYS A 1 225 ? -4.914 9.503 10.768 1.00 96.50 225 CYS A N 1
ATOM 1788 C CA . CYS A 1 225 ? -5.844 8.591 10.146 1.00 96.50 225 CYS A CA 1
ATOM 1789 C C . CYS A 1 225 ? -7.112 9.330 9.729 1.00 96.50 225 CYS A C 1
ATOM 1791 O O . CYS A 1 225 ? -7.653 10.145 10.476 1.00 96.50 225 CYS A O 1
ATOM 1793 N N . GLU A 1 226 ? -7.608 8.982 8.549 1.00 95.25 226 GLU A N 1
ATOM 1794 C CA . GLU A 1 226 ? -8.819 9.539 7.956 1.00 95.25 226 GLU A CA 1
ATOM 1795 C C . GLU A 1 226 ? -9.821 8.412 7.716 1.00 95.25 226 GLU A C 1
ATOM 1797 O O . GLU A 1 226 ? -9.443 7.303 7.328 1.00 95.25 226 GLU A O 1
ATOM 1802 N N . PHE A 1 227 ? -11.103 8.708 7.905 1.00 94.94 227 PHE A N 1
ATOM 1803 C CA . PHE A 1 227 ? -12.190 7.851 7.451 1.00 94.94 227 PHE A CA 1
ATOM 1804 C C . PHE A 1 227 ? -12.721 8.375 6.124 1.00 94.94 227 PHE A C 1
ATOM 1806 O O . PHE A 1 227 ? -13.307 9.457 6.063 1.00 94.94 227 PHE A O 1
ATOM 1813 N N . ASN A 1 228 ? -12.510 7.589 5.074 1.00 93.81 228 ASN A N 1
ATOM 1814 C CA . ASN A 1 228 ? -12.794 7.966 3.697 1.00 93.81 228 ASN A CA 1
ATOM 1815 C C . ASN A 1 228 ? -13.829 7.021 3.091 1.00 93.81 228 ASN A C 1
ATOM 1817 O O . ASN A 1 228 ? -13.843 5.823 3.387 1.00 93.81 228 ASN A O 1
ATOM 1821 N N . TYR A 1 229 ? -14.698 7.556 2.233 1.00 93.31 229 TYR A N 1
ATOM 1822 C CA . TYR A 1 229 ? -15.763 6.784 1.603 1.00 93.31 229 TYR A CA 1
ATOM 1823 C C . TYR A 1 229 ? -16.183 7.354 0.240 1.00 93.31 229 TYR A C 1
ATOM 1825 O O . TYR A 1 229 ? -16.090 8.545 -0.008 1.00 93.31 229 TYR A O 1
ATOM 1833 N N . GLY A 1 230 ? -16.692 6.522 -0.663 1.00 92.62 230 GLY A N 1
ATOM 1834 C CA . GLY A 1 230 ? -17.008 6.924 -2.038 1.00 92.62 230 GLY A CA 1
ATOM 1835 C C . GLY A 1 230 ? -15.911 6.506 -3.017 1.00 92.62 230 GLY A C 1
ATOM 1836 O O . GLY A 1 230 ? -15.377 5.406 -2.888 1.00 92.62 230 GLY A O 1
ATOM 1837 N N . LEU A 1 231 ? -15.579 7.351 -3.997 1.00 91.25 231 LEU A N 1
ATOM 1838 C CA . LEU A 1 231 ? -14.544 7.063 -5.005 1.00 91.25 231 LEU A CA 1
ATOM 1839 C C . LEU A 1 231 ? -13.146 7.318 -4.427 1.00 91.25 231 LEU A C 1
ATOM 1841 O O . LEU A 1 231 ? -12.570 8.388 -4.604 1.00 91.25 231 LEU A O 1
ATOM 1845 N N . ILE A 1 232 ? -12.641 6.348 -3.667 1.00 91.19 232 ILE A N 1
ATOM 1846 C CA . ILE A 1 232 ? -11.425 6.491 -2.845 1.00 91.19 232 ILE A CA 1
ATOM 1847 C C . ILE A 1 232 ? -10.277 5.582 -3.294 1.00 91.19 232 ILE A C 1
ATOM 1849 O O . ILE A 1 232 ? -9.246 5.519 -2.626 1.00 91.19 232 ILE A O 1
ATOM 1853 N N . TRP A 1 233 ? -10.443 4.866 -4.410 1.00 88.94 233 TRP A N 1
ATOM 1854 C CA . TRP A 1 233 ? -9.542 3.791 -4.837 1.00 88.94 233 TRP A CA 1
ATOM 1855 C C . TRP A 1 233 ? -8.084 4.239 -5.008 1.00 88.94 233 TRP A C 1
ATOM 1857 O O . TRP A 1 233 ? -7.158 3.494 -4.683 1.00 88.94 233 TRP A O 1
ATOM 1867 N N . TYR A 1 234 ? -7.872 5.473 -5.469 1.00 91.19 234 TYR A N 1
ATOM 1868 C CA . TYR A 1 234 ? -6.536 6.025 -5.698 1.00 91.19 234 TYR A CA 1
ATOM 1869 C C . TYR A 1 234 ? -6.066 6.960 -4.586 1.00 91.19 234 TYR A C 1
ATOM 1871 O O . TYR A 1 234 ? -5.005 7.552 -4.718 1.00 91.19 234 TYR A O 1
ATOM 1879 N N . GLY A 1 235 ? -6.813 7.083 -3.485 1.00 84.38 235 GLY A N 1
ATOM 1880 C CA . GLY A 1 235 ? -6.469 7.972 -2.371 1.00 84.38 235 GLY A CA 1
ATOM 1881 C C . GLY A 1 235 ? -7.044 9.382 -2.471 1.00 84.38 235 GLY A C 1
ATOM 1882 O O . GLY A 1 235 ? -6.700 10.226 -1.633 1.00 84.38 235 GLY A O 1
ATOM 1883 N N . GLN A 1 236 ? -7.927 9.629 -3.448 1.00 82.25 236 GLN A N 1
ATOM 1884 C CA . GLN A 1 236 ? -8.727 10.849 -3.508 1.00 82.25 236 GLN A CA 1
ATOM 1885 C C . GLN A 1 236 ? -9.553 10.993 -2.224 1.00 82.25 236 GLN A C 1
ATOM 1887 O O . GLN A 1 236 ? -10.106 10.018 -1.709 1.00 82.25 236 GLN A O 1
ATOM 1892 N N . GLN A 1 237 ? -9.667 12.219 -1.714 1.00 66.25 237 GLN A N 1
ATOM 1893 C CA . GLN A 1 237 ? -10.676 12.520 -0.706 1.00 66.25 237 GLN A CA 1
ATOM 1894 C C . GLN A 1 237 ? -12.036 12.544 -1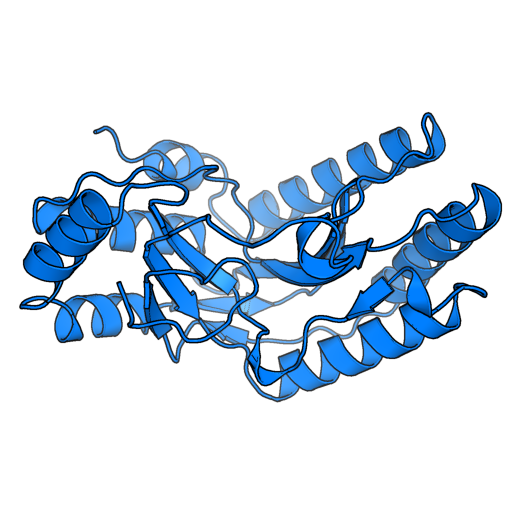.401 1.00 66.25 237 GLN A C 1
ATOM 1896 O O . GLN A 1 237 ? -12.368 13.481 -2.123 1.00 66.25 237 GLN A O 1
ATOM 1901 N N . SER A 1 238 ? -12.819 11.495 -1.194 1.00 60.44 238 SER A N 1
ATOM 1902 C CA . SER A 1 238 ? -14.248 11.527 -1.455 1.00 60.44 238 SER A CA 1
ATOM 1903 C C . SER A 1 238 ? -14.949 11.397 -0.106 1.00 60.44 238 SER A C 1
ATOM 1905 O O . SER A 1 238 ? -14.575 10.570 0.724 1.00 60.44 238 SER A O 1
ATOM 1907 N N . GLN A 1 239 ? -15.897 12.294 0.146 1.00 61.03 239 GLN A N 1
ATOM 1908 C CA . GLN A 1 239 ? -16.902 12.202 1.210 1.00 61.03 239 GLN A CA 1
ATOM 1909 C C . GLN A 1 239 ? -18.289 12.417 0.585 1.00 61.03 239 GLN A C 1
ATOM 1911 O O . GLN A 1 239 ? -19.196 13.009 1.168 1.00 61.03 239 GLN A O 1
ATOM 1916 N N . HIS A 1 240 ? -18.435 12.000 -0.673 1.00 59.53 240 HIS A N 1
ATOM 1917 C CA . HIS A 1 240 ? -19.613 12.269 -1.480 1.00 59.53 240 HIS A CA 1
ATOM 1918 C C . HIS A 1 240 ? -20.155 10.952 -2.033 1.00 59.53 240 HIS A C 1
ATOM 1920 O O . HIS A 1 240 ? -19.493 10.266 -2.808 1.00 59.53 240 HIS A O 1
ATOM 1926 N N . ILE A 1 241 ? -21.373 10.607 -1.612 1.00 57.69 241 ILE A N 1
ATOM 1927 C CA . ILE A 1 241 ? -22.146 9.424 -2.029 1.00 57.69 241 ILE A CA 1
ATOM 1928 C C . ILE A 1 241 ? -23.633 9.734 -1.982 1.00 57.69 241 ILE A C 1
ATOM 1930 O O . ILE A 1 241 ? -24.075 10.476 -1.081 1.00 57.69 241 ILE A O 1
#

InterPro domains:
  IPR009097 Cyclic phosphodiesterase [SSF55144] (18-229)

pLDDT: mean 93.74, std 6.74, range [57.69, 98.81]

Radius of gyration: 17.85 Å; Cα contacts (8 Å, |Δi|>4): 440; chains: 1; bounding box: 47×30×43 Å

Secondary structure (DSSP, 8-state):
---THHHHHHH--SHHHHHHHHHHHHHHHHHHHHHS------TTTTTSS-----EEEEEEPPPHHHHHHHHHHHHHHHTTSS-GGGEEEPPGGG--EEEEEEESS--HHHHHHHHHHHHTTHHHHHHHHHSPPEEEEEEEEEETTEEEEEEEESSS-HHHHHHHHHHHHHHTTPPPB-S---S-EEEEEEEE-S---HHHHHHHHHHHHHHHTTPPP--EE--SEEEEEES-TTS---B--

Nearest PDB structures (foldseek):
  8tly-assembly2_B  TM=6.435E-01  e=6.750E-04  Homo sapiens
  5jj2-assembly1_A  TM=5.441E-01  e=9.773E-04  Homo sapiens
  3j4r-assembly1_A  TM=5.558E-01  e=3.155E-03  Homo sapiens
  2vfy-assembly1_A  TM=5.558E-01  e=7.484E-03  Homo sapiens
  6v93-assembly1_D  TM=2.011E-01  e=4.125E-01  Saccharomyces cerevisiae S288C

Solvent-accessible surface area (backbone atoms only — not comparable to full-atom values): 12971 Å² total; per-residue (Å²): 131,82,70,70,35,60,62,48,30,69,69,33,62,41,38,67,46,34,44,53,50,54,52,55,50,34,52,52,33,50,53,47,40,73,76,46,68,61,72,43,61,40,45,47,84,48,69,75,42,82,87,79,52,22,28,31,32,36,32,25,49,68,53,71,71,52,49,52,50,49,53,54,50,48,52,60,48,42,76,46,31,92,67,46,77,24,51,44,64,54,50,79,85,27,41,38,26,76,61,43,55,37,33,58,74,49,54,63,64,57,50,48,52,50,49,63,57,41,59,87,45,43,71,61,53,39,54,59,50,38,68,42,37,41,30,24,62,58,40,77,37,53,53,52,58,35,36,27,47,27,43,25,35,72,81,42,32,56,40,49,50,39,32,54,51,50,53,56,48,41,72,64,71,48,85,71,51,50,91,71,85,70,87,68,53,45,26,64,44,34,36,30,40,42,88,64,57,62,69,42,48,49,42,40,55,53,49,51,53,57,48,54,80,66,57,70,78,50,75,44,68,42,28,77,44,45,84,41,30,20,63,36,88,74,38,51,91,25,89,62,120

Foldseek 3Di:
DPQPLVVVCVQQVFQVSLVVVQVVQQVVQLVVCLVPVAADAPCCVLVNDPDQKKWWFKKFQWDPQVLVLLVVLLVLLLVLFPPSVQKDFQDNLQWIWGLATQGTHDDPVLLVVLCVLCVVVVVVLQVLQQQAFKWKLWAWGDHRFFIKTWTTGDPGQSSVSSSVSVVVSVVSVGHGDDPDDDSIGIITGIGGNDDGPSVSSVSSSVSSVVCSVVDDMDMTRRHPMDTAITSCPRRDRDPDD

Sequence (241 aa):
MINPYIELARRYKDNIDEDAYRLSRNHKQLENLRSNPKINIDAVLAGKEADDRLGCCIISRPAENVKSLISSIQYKLRDSVPESSALWLTPNEYLHMSVLEIDNTSTKNSIKEIVNILSSHIDQLITVANDGPELSNPLICFDANAIALTFTSVNRSHIKYRQKLFDSITSCGVDIRPRYHAPSAHITIIRFVEDLCEDELMALLDRIQVINNSLVNTKWKVSDCEFNYGLIWYGQQSQHI